Protein AF-A0A2S2P532-F1 (afdb_monomer_lite)

Organism: Schizaphis graminum (NCBI:txid13262)

Structure (mmCIF, N/CA/C/O backbone):
data_AF-A0A2S2P532-F1
#
_entry.id   AF-A0A2S2P532-F1
#
loop_
_atom_site.group_PDB
_atom_site.id
_atom_site.type_symbol
_atom_site.label_atom_id
_atom_site.label_alt_id
_atom_site.label_comp_id
_atom_site.label_asym_id
_atom_site.label_entity_id
_atom_site.label_seq_id
_atom_site.pdbx_PDB_ins_code
_atom_site.Cartn_x
_atom_site.Cartn_y
_atom_site.Cartn_z
_atom_site.occupancy
_atom_site.B_iso_or_equiv
_atom_site.auth_seq_id
_atom_site.auth_comp_id
_atom_site.auth_asym_id
_atom_site.auth_atom_id
_atom_site.pdbx_PDB_model_num
ATOM 1 N N . THR A 1 1 ? -53.157 -7.505 30.406 1.00 37.06 1 THR A N 1
ATOM 2 C CA . THR A 1 1 ? -53.406 -6.270 29.631 1.00 37.06 1 THR A CA 1
ATOM 3 C C . THR A 1 1 ? -52.085 -5.754 29.094 1.00 37.06 1 THR A C 1
ATOM 5 O O . THR A 1 1 ? -51.314 -5.129 29.809 1.00 37.06 1 THR A O 1
ATOM 8 N N . MET A 1 2 ? -51.772 -6.123 27.851 1.00 37.03 2 MET A N 1
ATOM 9 C CA . MET A 1 2 ? -50.570 -5.686 27.137 1.00 37.03 2 MET A CA 1
ATOM 10 C C . MET A 1 2 ? -50.733 -4.203 26.781 1.00 37.03 2 MET A C 1
ATOM 12 O O . MET A 1 2 ? -51.696 -3.844 26.108 1.00 37.03 2 MET A O 1
ATOM 16 N N . LYS A 1 3 ? -49.829 -3.336 27.251 1.00 35.06 3 LYS A N 1
ATOM 17 C CA . LYS A 1 3 ? -49.746 -1.962 26.738 1.00 35.06 3 LYS A CA 1
ATOM 18 C C . LYS A 1 3 ? -49.074 -1.996 25.359 1.00 35.06 3 LYS A C 1
ATOM 20 O O . LYS A 1 3 ? -48.044 -2.660 25.228 1.00 35.06 3 LYS A O 1
ATOM 25 N N . PRO A 1 4 ? -49.610 -1.294 24.349 1.00 38.19 4 PRO A N 1
ATOM 26 C CA . PRO A 1 4 ? -48.979 -1.221 23.043 1.00 38.19 4 PRO A CA 1
ATOM 27 C C . PRO A 1 4 ? -47.721 -0.351 23.137 1.00 38.19 4 PRO A C 1
ATOM 29 O O . PRO A 1 4 ? -47.752 0.758 23.672 1.00 38.19 4 PRO A O 1
ATOM 32 N N . ARG A 1 5 ? -46.599 -0.873 22.636 1.00 36.09 5 ARG A N 1
ATOM 33 C CA . ARG A 1 5 ? -45.361 -0.109 22.473 1.00 36.09 5 ARG A CA 1
ATOM 34 C C . ARG A 1 5 ? -45.541 0.783 21.247 1.00 36.09 5 ARG A C 1
ATOM 36 O O . ARG A 1 5 ? -45.728 0.280 20.143 1.00 36.09 5 ARG A O 1
ATOM 43 N N . ILE A 1 6 ? -45.556 2.092 21.474 1.00 38.06 6 ILE A N 1
ATOM 44 C CA . ILE A 1 6 ? -45.690 3.106 20.428 1.00 38.06 6 ILE A CA 1
ATOM 45 C C . ILE A 1 6 ? -44.486 2.990 19.488 1.00 38.06 6 ILE A C 1
ATOM 47 O O . ILE A 1 6 ? -43.337 3.105 19.912 1.00 38.06 6 ILE A O 1
ATOM 51 N N . ILE A 1 7 ? -44.778 2.725 18.216 1.00 44.97 7 ILE A N 1
ATOM 52 C CA . ILE A 1 7 ? -43.851 2.838 17.092 1.00 44.97 7 ILE A CA 1
ATOM 53 C C . ILE A 1 7 ? -43.639 4.337 16.883 1.00 44.97 7 ILE A C 1
ATOM 55 O O . ILE A 1 7 ? -44.547 5.029 16.429 1.00 44.97 7 ILE A O 1
ATOM 59 N N . GLY A 1 8 ? -42.485 4.851 17.302 1.00 44.84 8 GLY A N 1
ATOM 60 C CA . GLY A 1 8 ? -42.204 6.281 17.231 1.00 44.84 8 GLY A CA 1
ATOM 61 C C . GLY A 1 8 ? -41.085 6.730 18.160 1.00 44.84 8 GLY A C 1
ATOM 62 O O . GLY A 1 8 ? -41.311 7.566 19.025 1.00 44.84 8 GLY A O 1
ATOM 63 N N . SER A 1 9 ? -39.875 6.210 17.973 1.00 37.53 9 SER A N 1
ATOM 64 C CA . SER A 1 9 ? -38.676 6.998 18.242 1.00 37.53 9 SER A CA 1
ATOM 65 C C . SER A 1 9 ? -37.806 6.932 16.996 1.00 37.53 9 SER A C 1
ATOM 67 O O . SER A 1 9 ? -37.265 5.894 16.634 1.00 37.53 9 SER A O 1
ATOM 69 N N . SER A 1 10 ? -37.696 8.058 16.303 1.00 45.66 10 SER A N 1
ATOM 70 C CA . SER A 1 10 ? -36.602 8.345 15.379 1.00 45.66 10 SER A CA 1
ATOM 71 C C . SER A 1 10 ? -35.314 8.562 16.183 1.00 45.66 10 SER A C 1
ATOM 73 O O . SER A 1 10 ? -34.690 9.615 16.110 1.00 45.66 10 SER A O 1
ATOM 75 N N . GLU A 1 11 ? -34.960 7.585 17.012 1.00 44.72 11 GLU A N 1
ATOM 76 C CA . GLU A 1 11 ? -33.595 7.394 17.469 1.00 44.72 11 GLU A CA 1
ATOM 77 C C . GLU A 1 11 ? -32.965 6.534 16.386 1.00 44.72 11 GLU A C 1
ATOM 79 O O . GLU A 1 11 ? -33.193 5.326 16.326 1.00 44.72 11 GLU A O 1
ATOM 84 N N . VAL A 1 12 ? -32.241 7.169 15.465 1.00 51.31 12 VAL A N 1
ATOM 85 C CA . VAL A 1 12 ? -31.286 6.427 14.644 1.00 51.31 12 VAL A CA 1
ATOM 86 C C . VAL A 1 12 ? -30.410 5.674 15.640 1.00 51.31 12 VAL A C 1
ATOM 88 O O . VAL A 1 12 ? -29.786 6.280 16.511 1.00 51.31 12 VAL A O 1
ATOM 91 N N . ASN A 1 13 ? -30.487 4.347 15.613 1.00 64.62 13 ASN A N 1
ATOM 92 C CA . ASN A 1 13 ? -29.832 3.515 16.603 1.00 64.62 13 ASN A CA 1
ATOM 93 C C . ASN A 1 13 ? -28.319 3.771 16.510 1.00 64.62 13 ASN A C 1
ATOM 95 O O . ASN A 1 13 ? -27.719 3.589 15.454 1.00 64.62 13 ASN A O 1
ATOM 99 N N . VAL A 1 14 ? -27.693 4.214 17.601 1.00 63.28 14 VAL A N 1
ATOM 100 C CA . VAL A 1 14 ? -26.261 4.572 17.636 1.00 63.28 14 VAL A CA 1
ATOM 101 C C . VAL A 1 14 ? -25.371 3.394 17.208 1.00 63.28 14 VAL A C 1
ATOM 103 O O . VAL A 1 14 ? -24.271 3.590 16.688 1.00 63.28 14 VAL A O 1
ATOM 106 N N . GLU A 1 15 ? -25.834 2.155 17.405 1.00 69.19 15 GLU A N 1
ATOM 107 C CA . GLU A 1 15 ? -25.169 0.958 16.880 1.00 69.19 15 GLU A CA 1
ATOM 108 C C . GLU A 1 15 ? -25.218 0.882 15.348 1.00 69.19 15 GLU A C 1
ATOM 110 O O . GLU A 1 15 ? -24.199 0.567 14.729 1.00 69.19 15 GLU A O 1
ATOM 115 N N . ASP A 1 16 ? -26.339 1.259 14.733 1.00 83.62 16 ASP A N 1
ATOM 116 C CA . ASP A 1 16 ? -26.500 1.274 13.276 1.00 83.62 16 ASP A CA 1
ATOM 117 C C . ASP A 1 16 ? -25.581 2.327 12.631 1.00 83.62 16 ASP A C 1
ATOM 119 O O . ASP A 1 16 ? -24.991 2.067 11.582 1.00 83.62 16 ASP A O 1
ATOM 123 N N . GLU A 1 17 ? -25.359 3.474 13.285 1.00 89.00 17 GLU A N 1
ATOM 124 C CA . GLU A 1 17 ? -24.423 4.503 12.801 1.00 89.00 17 GLU A CA 1
ATOM 125 C C . GLU A 1 17 ? -22.961 4.028 12.812 1.00 89.00 17 GLU A C 1
ATOM 127 O O . GLU A 1 17 ? -22.215 4.271 11.859 1.00 89.00 17 GLU A O 1
ATOM 132 N N . LYS A 1 18 ? -22.536 3.311 13.863 1.0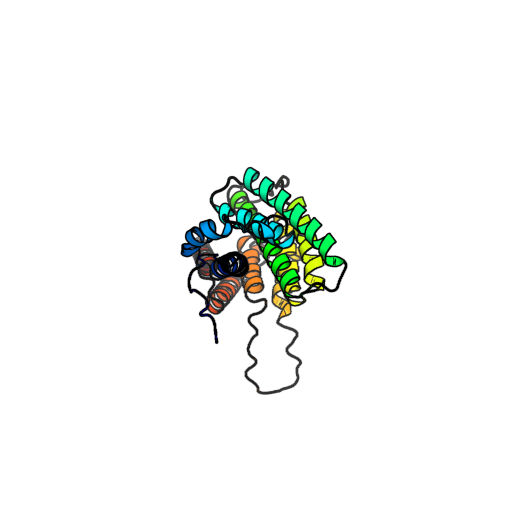0 92.69 18 LYS A N 1
ATOM 133 C CA . LYS A 1 18 ? -21.183 2.728 13.943 1.00 92.69 18 LYS A CA 1
ATOM 134 C C . LYS A 1 18 ? -20.960 1.681 12.861 1.00 92.69 18 LYS A C 1
ATOM 136 O O . LYS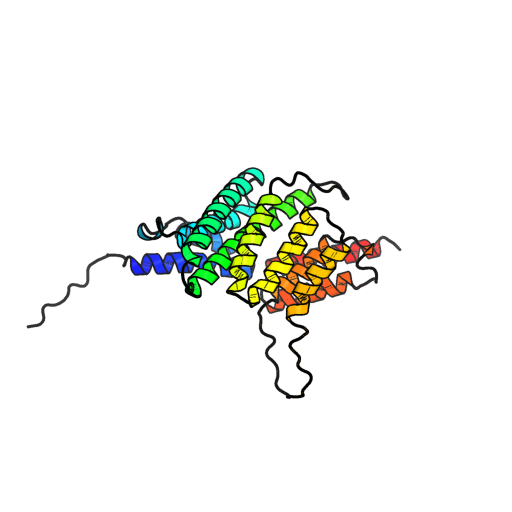 A 1 18 ? -19.910 1.676 12.217 1.00 92.69 18 LYS A O 1
ATOM 141 N N . VAL A 1 19 ? -21.929 0.782 12.692 1.00 93.00 19 VAL A N 1
ATOM 142 C CA . VAL A 1 19 ? -21.867 -0.286 11.690 1.00 93.00 19 VAL A CA 1
ATOM 143 C C . VAL A 1 19 ? -21.822 0.319 10.291 1.00 93.00 19 VAL A C 1
ATOM 145 O O . VAL A 1 19 ? -20.978 -0.082 9.490 1.00 93.00 19 VAL A O 1
ATOM 148 N N . ALA A 1 20 ? -22.652 1.327 10.017 1.00 93.38 20 ALA A N 1
ATOM 149 C CA . ALA A 1 20 ? -22.642 2.042 8.745 1.00 93.38 20 ALA A CA 1
ATOM 150 C C . ALA A 1 20 ? -21.291 2.724 8.475 1.00 93.38 20 ALA A C 1
ATOM 152 O O . ALA A 1 20 ? -20.761 2.616 7.369 1.00 93.38 20 ALA A O 1
ATOM 153 N N . TRP A 1 21 ? -20.696 3.375 9.481 1.00 96.44 21 TRP A N 1
ATOM 154 C CA . TRP A 1 21 ? -19.401 4.043 9.333 1.00 96.44 21 TRP A CA 1
ATOM 155 C C . TRP A 1 21 ? -18.262 3.057 9.030 1.00 96.44 21 TRP A C 1
ATOM 157 O O . TRP A 1 21 ? -17.506 3.254 8.076 1.00 96.44 21 TRP A O 1
ATOM 167 N N . TRP A 1 22 ? -18.168 1.949 9.775 1.00 96.62 22 TRP A N 1
ATOM 168 C CA . TRP A 1 22 ? -17.188 0.894 9.487 1.00 96.62 22 TRP A CA 1
ATOM 169 C C . TRP A 1 22 ? -17.438 0.229 8.132 1.00 96.62 22 TRP A C 1
ATOM 171 O O . TRP A 1 22 ? -16.490 -0.042 7.393 1.00 96.62 22 TRP A O 1
ATOM 181 N N . GLY A 1 23 ? -18.707 0.018 7.776 1.00 95.31 23 GLY A N 1
ATOM 182 C CA . GLY A 1 23 ? -19.110 -0.459 6.458 1.00 95.31 23 GLY A CA 1
ATOM 183 C C . GLY A 1 23 ? -18.588 0.444 5.342 1.00 95.31 23 GLY A C 1
ATOM 184 O O . GLY A 1 23 ? -18.012 -0.057 4.380 1.00 95.31 23 GLY A O 1
ATOM 185 N N . ALA A 1 24 ? -18.694 1.766 5.502 1.00 95.88 24 ALA A N 1
ATOM 186 C CA . ALA A 1 24 ? -18.174 2.732 4.538 1.00 95.88 24 ALA A CA 1
ATOM 187 C C . ALA A 1 24 ? -16.638 2.685 4.421 1.00 95.88 24 ALA A C 1
ATOM 189 O O . ALA A 1 24 ? -16.113 2.676 3.308 1.00 95.88 24 ALA A O 1
ATOM 190 N N . ILE A 1 25 ? -15.911 2.582 5.543 1.00 97.06 25 ILE A N 1
ATOM 191 C CA . ILE A 1 25 ? -14.443 2.419 5.553 1.00 97.06 25 ILE A CA 1
ATOM 192 C C . ILE A 1 25 ? -14.016 1.169 4.772 1.00 97.06 25 ILE A C 1
ATOM 194 O O . ILE A 1 25 ? -13.121 1.234 3.925 1.00 97.06 25 ILE A O 1
ATOM 198 N N . PHE A 1 26 ? -14.654 0.024 5.025 1.00 95.75 26 PHE A N 1
ATOM 199 C CA . PHE A 1 26 ? -14.311 -1.217 4.330 1.00 95.75 26 PHE A CA 1
ATOM 200 C C . PHE A 1 26 ? -14.743 -1.200 2.862 1.00 95.75 26 PHE A C 1
ATOM 202 O O . PHE A 1 26 ? -13.993 -1.684 2.013 1.00 95.75 26 PHE A O 1
ATOM 209 N N . ALA A 1 27 ? -15.881 -0.576 2.545 1.00 94.88 27 ALA A N 1
ATOM 210 C CA . ALA A 1 27 ? -16.325 -0.367 1.171 1.00 94.88 27 ALA A CA 1
ATOM 211 C C . ALA A 1 27 ? -15.316 0.476 0.370 1.00 94.88 27 ALA A C 1
ATOM 213 O O . ALA A 1 27 ? -14.964 0.114 -0.754 1.00 94.88 27 ALA A O 1
ATOM 214 N N . ALA A 1 28 ? -14.761 1.541 0.962 1.00 94.94 28 ALA A N 1
ATOM 215 C CA . ALA A 1 28 ? -13.698 2.325 0.329 1.00 94.94 28 ALA A CA 1
ATOM 216 C C . ALA A 1 28 ? -12.467 1.457 0.016 1.00 94.94 28 ALA A C 1
ATOM 218 O O . ALA A 1 28 ? -11.907 1.524 -1.079 1.00 94.94 28 ALA A O 1
ATOM 219 N N . GLY A 1 29 ? -12.095 0.564 0.941 1.00 93.44 29 GLY A N 1
ATOM 220 C CA . GLY A 1 29 ? -11.051 -0.435 0.713 1.00 93.44 29 GLY A CA 1
ATOM 221 C C . GLY A 1 29 ? -11.345 -1.356 -0.466 1.00 93.44 29 GLY A C 1
ATOM 222 O O . GLY A 1 29 ? -10.462 -1.583 -1.293 1.00 93.44 29 GLY A O 1
ATOM 223 N N . THR A 1 30 ? -12.579 -1.850 -0.584 1.00 91.75 30 THR A N 1
ATOM 224 C CA . THR A 1 30 ? -12.969 -2.707 -1.711 1.00 91.75 30 THR A CA 1
ATOM 225 C C . THR A 1 30 ? -12.934 -1.967 -3.045 1.00 91.75 30 THR A C 1
ATOM 227 O O . THR A 1 30 ? -12.373 -2.501 -4.001 1.00 91.75 30 THR A O 1
ATOM 230 N N . TYR A 1 31 ? -13.421 -0.724 -3.104 1.00 91.94 31 TYR A N 1
ATOM 231 C CA . TYR A 1 31 ? -13.379 0.090 -4.321 1.00 91.94 31 TYR A CA 1
ATOM 232 C C . TYR A 1 31 ? -11.942 0.341 -4.789 1.00 91.94 31 TYR A C 1
ATOM 234 O O . TYR A 1 31 ? -11.627 0.111 -5.958 1.00 91.94 31 TYR A O 1
ATOM 242 N N . TRP A 1 32 ? -11.029 0.696 -3.877 1.00 91.19 32 TRP A N 1
ATOM 243 C CA . TRP A 1 32 ? -9.612 0.870 -4.220 1.00 91.19 32 TRP A CA 1
ATOM 244 C C . TRP A 1 32 ? -8.942 -0.419 -4.700 1.00 91.19 32 TRP A C 1
ATOM 246 O O . TRP A 1 32 ? -8.120 -0.377 -5.614 1.00 91.19 32 TRP A O 1
ATOM 256 N N . ILE A 1 33 ? -9.289 -1.565 -4.111 1.00 89.31 33 ILE A N 1
ATOM 257 C CA . ILE A 1 33 ? -8.782 -2.881 -4.524 1.00 89.31 33 ILE A CA 1
ATOM 258 C C . ILE A 1 33 ? -9.269 -3.231 -5.942 1.00 89.31 33 ILE A C 1
ATOM 260 O O . ILE A 1 33 ? -8.506 -3.772 -6.744 1.00 89.31 33 ILE A O 1
ATOM 264 N N . LEU A 1 34 ? -10.515 -2.915 -6.286 1.00 89.19 34 LEU A N 1
ATOM 265 C CA . LEU A 1 34 ? -11.067 -3.163 -7.624 1.00 89.19 34 LEU A CA 1
ATOM 266 C C . LEU A 1 34 ? -10.657 -2.088 -8.651 1.00 89.19 34 LEU A C 1
ATOM 268 O O . LEU A 1 34 ? -10.780 -2.284 -9.862 1.00 89.19 34 LEU A O 1
ATOM 272 N N . GLY A 1 35 ? -10.112 -0.962 -8.186 1.00 85.31 35 GLY A N 1
ATOM 273 C CA . GLY A 1 35 ? -9.795 0.184 -9.033 1.00 85.31 35 GLY A CA 1
ATOM 274 C C . GLY A 1 35 ? -11.047 0.907 -9.538 1.00 85.31 35 GLY A C 1
ATOM 275 O O . GLY A 1 35 ? -11.027 1.474 -10.630 1.00 85.31 35 GLY A O 1
ATOM 276 N N . GLU A 1 36 ? -12.131 0.846 -8.766 1.00 85.06 36 GLU A N 1
ATOM 277 C CA . GLU A 1 36 ? -13.432 1.454 -9.040 1.00 85.06 36 GLU A CA 1
ATOM 278 C C . GLU A 1 36 ? -13.597 2.718 -8.183 1.00 85.06 36 GLU A C 1
ATOM 280 O O . GLU A 1 36 ? -14.354 2.750 -7.222 1.00 85.06 36 GLU A O 1
ATOM 285 N N . ASP A 1 37 ? -12.860 3.780 -8.518 1.00 80.69 37 ASP A N 1
ATOM 286 C CA . ASP A 1 37 ? -12.804 4.993 -7.684 1.00 80.69 37 ASP A CA 1
ATOM 287 C C . ASP A 1 37 ? -14.092 5.858 -7.749 1.00 80.69 37 ASP A C 1
ATOM 289 O O . ASP A 1 37 ? -14.215 6.832 -7.009 1.00 80.69 37 ASP A O 1
ATOM 293 N N . ASN A 1 38 ? -15.056 5.520 -8.617 1.00 75.06 38 ASN A N 1
ATOM 294 C CA . ASN A 1 38 ? -16.222 6.360 -8.937 1.00 75.06 38 ASN A CA 1
ATOM 295 C C . ASN A 1 38 ? -17.187 6.579 -7.757 1.00 75.06 38 ASN A C 1
ATOM 297 O O . ASN A 1 38 ? -17.828 7.624 -7.685 1.00 75.06 38 ASN A O 1
ATOM 301 N N . ASP A 1 39 ? -17.286 5.620 -6.834 1.00 76.06 39 ASP A N 1
ATOM 302 C CA . ASP A 1 39 ? -18.242 5.666 -5.717 1.00 76.06 39 ASP A CA 1
ATOM 303 C C . ASP A 1 39 ? -17.620 6.183 -4.407 1.00 76.06 39 ASP A C 1
ATOM 305 O O . ASP A 1 39 ? -18.285 6.280 -3.371 1.00 76.06 39 ASP A O 1
ATOM 309 N N . ILE A 1 40 ? -16.339 6.559 -4.435 1.00 83.75 40 ILE A N 1
ATOM 310 C CA . ILE A 1 40 ? -15.598 6.988 -3.242 1.00 83.75 40 ILE A CA 1
ATOM 311 C C . ILE A 1 40 ? -16.080 8.350 -2.739 1.00 83.75 40 ILE A C 1
ATOM 313 O O . ILE A 1 40 ? -16.145 8.556 -1.530 1.00 83.75 40 ILE A O 1
ATOM 317 N N . ASP A 1 41 ? -16.504 9.253 -3.625 1.00 84.06 41 ASP A N 1
ATOM 318 C CA . ASP A 1 41 ? -17.018 10.574 -3.235 1.00 84.06 41 ASP A CA 1
ATOM 319 C C . ASP A 1 41 ? -18.296 10.485 -2.382 1.00 84.06 41 ASP A C 1
ATOM 321 O O . ASP A 1 41 ? -18.519 11.303 -1.483 1.00 84.06 41 ASP A O 1
ATOM 325 N N . LEU A 1 42 ? -19.141 9.480 -2.637 1.00 84.94 42 LEU A N 1
ATOM 326 C CA . LEU A 1 42 ? -20.332 9.213 -1.827 1.00 84.94 42 LEU A CA 1
ATOM 327 C C . LEU A 1 42 ? -19.943 8.681 -0.444 1.00 84.94 42 LEU A C 1
ATOM 329 O O . LEU A 1 42 ? -20.486 9.134 0.568 1.00 84.94 42 LEU A O 1
ATOM 333 N N . LEU A 1 43 ? -18.969 7.769 -0.392 1.00 90.44 43 LEU A N 1
ATOM 334 C CA . LEU A 1 43 ? -18.436 7.247 0.864 1.00 90.44 43 LEU A CA 1
ATOM 335 C C . LEU A 1 43 ? -17.716 8.324 1.682 1.00 90.44 43 LEU A C 1
ATOM 337 O O . LEU A 1 43 ? -17.833 8.319 2.904 1.00 90.44 43 LEU A O 1
ATOM 341 N N . ASP A 1 44 ? -17.033 9.280 1.046 1.00 91.38 44 ASP A N 1
ATOM 342 C CA . ASP A 1 44 ? -16.267 10.332 1.728 1.00 91.38 44 ASP A CA 1
ATOM 343 C C . ASP A 1 44 ? -17.145 11.184 2.648 1.00 91.38 44 ASP A C 1
ATOM 345 O O . ASP A 1 44 ? -16.746 11.510 3.770 1.00 91.38 44 ASP A O 1
ATOM 349 N N . LYS A 1 45 ? -18.379 11.475 2.214 1.00 88.69 45 LYS A N 1
ATOM 350 C CA . LYS A 1 45 ? -19.375 12.181 3.031 1.00 88.69 45 LYS A CA 1
ATOM 351 C C . LYS A 1 45 ? -19.749 11.375 4.273 1.00 88.69 45 LYS A C 1
ATOM 353 O O . LYS A 1 45 ? -19.791 11.929 5.368 1.00 88.69 45 LYS A O 1
ATOM 358 N N . HIS A 1 46 ? -19.986 10.075 4.115 1.00 90.38 46 HIS A N 1
ATOM 359 C CA . HIS A 1 46 ? -20.321 9.190 5.232 1.00 90.38 46 HIS A CA 1
ATOM 360 C C . HIS A 1 46 ? -19.145 8.994 6.193 1.00 90.38 46 HIS A C 1
ATOM 362 O O . HIS A 1 46 ? -19.322 9.091 7.403 1.00 90.38 46 HIS A O 1
ATOM 368 N N . ILE A 1 47 ? -17.937 8.781 5.672 1.00 95.06 47 ILE A N 1
ATOM 369 C CA . ILE A 1 47 ? -16.726 8.562 6.470 1.00 95.06 47 ILE A CA 1
ATOM 370 C C . ILE A 1 47 ? -16.334 9.829 7.242 1.00 95.06 47 ILE A C 1
ATOM 372 O O . ILE A 1 47 ? -15.847 9.744 8.372 1.00 95.06 47 ILE A O 1
ATOM 376 N N . SER A 1 48 ? -16.582 11.009 6.668 1.00 93.25 48 SER A N 1
ATOM 377 C CA . SER A 1 48 ? -16.348 12.294 7.337 1.00 93.25 48 SER A CA 1
ATOM 378 C C . SER A 1 48 ? -17.285 12.537 8.524 1.00 93.25 48 SER A C 1
ATOM 380 O O . SER A 1 48 ? -16.892 13.218 9.471 1.00 93.25 48 SER A O 1
ATOM 382 N N . ASN A 1 49 ? -18.483 11.946 8.515 1.00 92.19 49 ASN A N 1
ATOM 383 C CA . ASN A 1 49 ? -19.453 12.029 9.606 1.00 92.19 49 ASN A CA 1
ATOM 384 C C . ASN A 1 49 ? -19.186 10.933 10.647 1.00 92.19 49 ASN A C 1
ATOM 386 O O . ASN A 1 49 ? -19.912 9.947 10.740 1.00 92.19 49 ASN A O 1
ATOM 390 N N . VAL A 1 50 ? -18.105 11.093 11.412 1.00 95.25 50 VAL A N 1
ATOM 391 C CA . VAL A 1 50 ? -17.686 10.111 12.422 1.00 95.25 50 VAL A CA 1
ATOM 392 C C . VAL A 1 50 ? -18.658 10.122 13.613 1.00 95.25 50 VAL A C 1
ATOM 394 O O . VAL A 1 50 ? -18.817 11.173 14.241 1.00 95.25 50 VAL A O 1
ATOM 397 N N . PRO A 1 51 ? -19.267 8.978 13.984 1.00 95.00 51 PRO A N 1
ATOM 398 C CA . PRO A 1 51 ? -20.094 8.877 15.183 1.00 95.00 51 PRO A CA 1
ATOM 399 C C . PRO A 1 51 ? -19.327 9.320 16.444 1.00 95.00 51 PRO A C 1
ATOM 401 O O . PRO A 1 51 ? -18.169 8.922 16.607 1.00 95.00 51 PRO A O 1
ATOM 404 N N . PRO A 1 52 ? -19.939 10.059 17.394 1.00 93.69 52 PRO A N 1
ATOM 405 C CA . PRO A 1 52 ? -19.233 10.611 18.560 1.00 93.69 52 PRO A CA 1
ATOM 406 C C . PRO A 1 52 ? -18.463 9.576 19.388 1.00 93.69 52 PRO A C 1
ATOM 408 O O . PRO A 1 52 ? -17.370 9.834 19.879 1.00 93.69 52 PRO A O 1
ATOM 411 N N . SER A 1 53 ? -19.017 8.372 19.498 1.00 92.06 53 SER A N 1
ATOM 412 C CA . SER A 1 53 ? -18.400 7.244 20.203 1.00 92.06 53 SER A CA 1
ATOM 413 C C . SER A 1 53 ? -17.129 6.699 19.537 1.00 92.06 53 SER A C 1
ATOM 415 O O . SER A 1 53 ? -16.308 6.099 20.223 1.00 92.06 53 SER A O 1
ATOM 417 N N . LEU A 1 54 ? -16.951 6.912 18.229 1.00 95.50 54 LEU A N 1
ATOM 418 C CA . LEU A 1 54 ? -15.754 6.520 17.481 1.00 95.50 54 LEU A CA 1
ATOM 419 C C . LEU A 1 54 ? -14.691 7.629 17.452 1.00 95.50 54 LEU A C 1
ATOM 421 O O . LEU A 1 54 ? -13.547 7.359 17.101 1.00 95.50 54 LEU A O 1
ATOM 425 N N . LEU A 1 55 ? -15.021 8.860 17.866 1.00 93.50 55 LEU A N 1
ATOM 426 C CA . LEU A 1 55 ? -14.057 9.967 17.908 1.00 93.50 55 LEU A CA 1
ATOM 427 C C . LEU A 1 55 ? -12.905 9.723 18.881 1.00 93.50 55 LEU A C 1
ATOM 429 O O . LEU A 1 55 ? -11.836 10.287 18.684 1.00 93.50 55 LEU A O 1
ATOM 433 N N . VAL A 1 56 ? -13.118 8.913 19.918 1.00 92.81 56 VAL A N 1
ATOM 434 C CA . VAL A 1 56 ? -12.106 8.549 20.924 1.00 92.81 56 VAL A CA 1
ATOM 435 C C . VAL A 1 56 ? -11.597 7.116 20.760 1.00 92.81 56 VAL A C 1
ATOM 437 O O . VAL A 1 56 ? -10.758 6.680 21.542 1.00 92.81 56 VAL A O 1
ATOM 440 N N . ASP A 1 57 ? -12.101 6.380 19.766 1.00 94.25 57 ASP A N 1
ATOM 441 C CA . ASP A 1 57 ? -11.686 5.006 19.495 1.00 94.25 57 ASP A CA 1
ATOM 442 C C . ASP A 1 57 ? -10.367 5.006 18.693 1.00 94.25 57 ASP A C 1
ATOM 444 O O . ASP A 1 57 ? -10.345 5.485 17.552 1.00 94.25 57 ASP A O 1
ATOM 448 N N . PRO A 1 58 ? -9.254 4.474 19.240 1.00 95.00 58 PRO A N 1
ATOM 449 C CA . PRO A 1 58 ? -7.949 4.537 18.574 1.00 95.00 58 PRO A CA 1
ATOM 450 C C . PRO A 1 58 ? -7.917 3.818 17.218 1.00 95.00 58 PRO A C 1
ATOM 452 O O . PRO A 1 58 ? -7.214 4.236 16.292 1.00 95.00 58 PRO A O 1
ATOM 455 N N . LEU A 1 59 ? -8.701 2.746 17.063 1.00 96.06 59 LEU A N 1
ATOM 456 C CA . LEU A 1 59 ? -8.755 1.979 15.823 1.00 96.06 59 LEU A CA 1
ATOM 457 C C . LEU A 1 59 ? -9.498 2.757 14.729 1.00 96.06 59 LEU A C 1
ATOM 459 O O . LEU A 1 59 ? -9.027 2.812 13.591 1.00 96.06 59 LEU A O 1
ATOM 463 N N . ALA A 1 60 ? -10.618 3.395 15.071 1.00 97.06 60 ALA A N 1
ATOM 464 C CA . ALA A 1 60 ? -11.367 4.265 14.171 1.00 97.06 60 ALA A CA 1
ATOM 465 C C . ALA A 1 60 ? -10.544 5.492 13.763 1.00 97.06 60 ALA A C 1
ATOM 467 O O . ALA A 1 60 ? -10.482 5.818 12.576 1.00 97.06 60 ALA A O 1
ATOM 468 N N . GLN A 1 61 ? -9.844 6.129 14.709 1.00 97.50 61 GLN A N 1
ATOM 469 C CA . GLN A 1 61 ? -8.929 7.236 14.412 1.00 97.50 61 GLN A CA 1
ATOM 470 C C . GLN A 1 61 ? -7.818 6.812 13.444 1.00 97.50 61 GLN A C 1
ATOM 472 O O . GLN A 1 61 ? -7.554 7.513 12.465 1.00 97.50 61 GLN A O 1
ATOM 477 N N . THR A 1 62 ? -7.213 5.642 13.674 1.00 97.94 62 THR A N 1
ATOM 478 C CA . THR A 1 62 ? -6.187 5.070 12.790 1.00 97.94 62 THR A CA 1
ATOM 479 C C . THR A 1 62 ? -6.727 4.849 11.375 1.00 97.94 62 THR A C 1
ATOM 481 O O . THR A 1 62 ? -6.123 5.301 10.399 1.00 97.94 62 THR A O 1
ATOM 484 N N . ALA A 1 63 ? -7.882 4.185 11.251 1.00 98.19 63 ALA A N 1
ATOM 485 C CA . ALA A 1 63 ? -8.504 3.894 9.962 1.00 98.19 63 ALA A CA 1
ATOM 486 C C . ALA A 1 63 ? -8.881 5.179 9.207 1.00 98.19 63 ALA A C 1
ATOM 488 O O . ALA A 1 63 ? -8.584 5.308 8.019 1.00 98.19 63 ALA A O 1
ATOM 489 N N . LEU A 1 64 ? -9.468 6.157 9.902 1.00 98.25 64 LEU A N 1
ATOM 490 C CA . LEU A 1 64 ? -9.849 7.447 9.331 1.00 98.25 64 LEU A CA 1
ATOM 491 C C . LEU A 1 64 ? -8.637 8.258 8.862 1.00 98.25 64 LEU A C 1
ATOM 493 O O . LEU A 1 64 ? -8.673 8.850 7.782 1.00 98.25 64 LEU A O 1
ATOM 497 N N . ALA A 1 65 ? -7.569 8.311 9.661 1.00 98.19 65 ALA A N 1
ATOM 498 C CA . ALA A 1 65 ? -6.361 9.053 9.316 1.00 98.19 65 ALA A CA 1
ATOM 499 C C . ALA A 1 65 ? -5.697 8.471 8.057 1.00 98.19 65 ALA A C 1
ATOM 501 O O . ALA A 1 65 ? -5.381 9.216 7.125 1.00 98.19 65 ALA A O 1
ATOM 502 N N . ALA A 1 66 ? -5.570 7.142 7.981 1.00 98.31 66 ALA A N 1
ATOM 503 C CA . ALA A 1 66 ? -5.053 6.456 6.799 1.00 98.31 66 ALA A CA 1
ATOM 504 C C . ALA A 1 66 ? -5.965 6.642 5.572 1.00 98.31 66 ALA A C 1
ATOM 506 O O . ALA A 1 66 ? -5.473 6.953 4.484 1.00 98.31 66 ALA A O 1
ATOM 507 N N . TYR A 1 67 ? -7.287 6.532 5.752 1.00 97.69 67 TYR A N 1
ATOM 508 C CA . TYR A 1 67 ? -8.277 6.779 4.701 1.00 97.69 67 TYR A CA 1
ATOM 509 C C . TYR A 1 67 ? -8.122 8.179 4.095 1.00 97.69 67 TYR A C 1
ATOM 511 O O . TYR A 1 67 ? -8.029 8.316 2.877 1.00 97.69 67 TYR A O 1
ATOM 519 N N . LYS A 1 68 ? -8.038 9.227 4.929 1.00 96.88 68 LYS A N 1
ATOM 520 C CA . LYS A 1 68 ? -7.906 10.620 4.464 1.00 96.88 68 LYS A CA 1
ATOM 521 C C . LYS A 1 68 ? -6.657 10.825 3.612 1.00 96.88 68 LYS A C 1
ATOM 523 O O . LYS A 1 68 ? -6.717 11.514 2.593 1.00 96.88 68 LYS A O 1
ATOM 528 N N . CYS A 1 69 ? -5.542 10.213 4.008 1.00 96.94 69 CYS A N 1
ATOM 529 C CA . CYS A 1 69 ? -4.301 10.254 3.239 1.00 96.94 69 CYS A CA 1
ATOM 530 C C . CYS A 1 69 ? -4.487 9.587 1.873 1.00 96.94 69 CYS A C 1
ATOM 532 O O . CYS A 1 69 ? -4.204 10.188 0.835 1.00 96.94 69 CYS A O 1
ATOM 534 N N . ARG A 1 70 ? -5.040 8.371 1.872 1.00 95.75 70 ARG A N 1
ATOM 535 C CA . ARG A 1 70 ? -5.267 7.594 0.655 1.00 95.75 70 ARG A CA 1
ATOM 536 C C . ARG A 1 70 ? -6.221 8.283 -0.313 1.00 95.75 70 ARG A C 1
ATOM 538 O O . ARG A 1 70 ? -5.903 8.388 -1.495 1.00 95.75 70 ARG A O 1
ATOM 545 N N . ASN A 1 71 ? -7.336 8.811 0.186 1.00 94.81 71 ASN A N 1
ATOM 546 C CA . ASN A 1 71 ? -8.346 9.485 -0.628 1.00 94.81 71 ASN A CA 1
ATOM 547 C C . ASN A 1 71 ? -7.794 10.732 -1.340 1.00 94.81 71 ASN A C 1
ATOM 549 O O . ASN A 1 71 ? -8.211 11.084 -2.439 1.00 94.81 71 ASN A O 1
ATOM 553 N N . LYS A 1 72 ? -6.812 11.407 -0.739 1.00 93.88 72 LYS A N 1
ATOM 554 C CA . LYS A 1 72 ? -6.273 12.667 -1.259 1.00 93.88 72 LYS A CA 1
ATOM 555 C C . LYS A 1 72 ? -4.937 12.520 -1.992 1.00 93.88 72 LYS A C 1
ATOM 557 O O . LYS A 1 72 ? -4.374 13.534 -2.405 1.00 93.88 72 LYS A O 1
ATOM 562 N N . VAL A 1 73 ? -4.444 11.295 -2.210 1.00 92.62 73 VAL A N 1
ATOM 563 C CA . VAL A 1 73 ? -3.125 11.032 -2.824 1.00 92.62 73 VAL A CA 1
ATOM 564 C C . VAL A 1 73 ? -2.958 11.658 -4.213 1.00 92.62 73 VAL A C 1
ATOM 566 O O . VAL A 1 73 ? -1.861 12.068 -4.577 1.00 92.62 73 VAL A O 1
ATOM 569 N N . GLN A 1 74 ? -4.040 11.762 -4.989 1.00 89.31 74 GLN A N 1
ATOM 570 C CA . GLN A 1 74 ? -3.999 12.310 -6.350 1.00 89.31 74 GLN A CA 1
ATOM 571 C C . GLN A 1 74 ? -4.220 13.827 -6.405 1.00 89.31 74 GLN A C 1
ATOM 573 O O . GLN A 1 74 ? -3.818 14.470 -7.372 1.00 89.31 74 GLN A O 1
ATOM 578 N N . THR A 1 75 ? -4.864 14.406 -5.390 1.00 91.19 75 THR A N 1
ATOM 579 C CA . THR A 1 75 ? -5.306 15.809 -5.406 1.00 91.19 75 THR A CA 1
ATOM 580 C C . THR A 1 75 ? -4.457 16.712 -4.517 1.00 91.19 75 THR A C 1
ATOM 582 O O . THR A 1 75 ? -4.400 17.921 -4.733 1.00 91.19 75 THR A O 1
ATOM 585 N N . MET A 1 76 ? -3.826 16.158 -3.481 1.00 92.69 76 MET A N 1
ATOM 586 C CA . MET A 1 76 ? -3.068 16.924 -2.497 1.00 92.69 76 MET A CA 1
ATOM 587 C C . MET A 1 76 ? -1.609 17.100 -2.921 1.00 92.69 76 MET A C 1
ATOM 589 O O . MET A 1 76 ? -0.996 16.215 -3.514 1.00 92.69 76 MET A O 1
ATOM 593 N N . LYS A 1 77 ? -1.016 18.251 -2.580 1.00 90.56 77 LYS A N 1
ATOM 594 C CA . LYS A 1 77 ? 0.416 18.491 -2.805 1.00 90.56 77 LYS A CA 1
ATOM 595 C C . LYS A 1 77 ? 1.257 17.491 -1.986 1.00 90.56 77 LYS A C 1
ATOM 597 O O . LYS A 1 77 ? 0.984 17.368 -0.790 1.00 90.56 77 LYS A O 1
ATOM 602 N N . PRO A 1 78 ? 2.325 16.887 -2.550 1.00 88.56 78 PRO A N 1
ATOM 603 C CA . PRO A 1 78 ? 3.112 15.839 -1.885 1.00 88.56 78 PRO A CA 1
ATOM 604 C C . PRO A 1 78 ? 3.597 16.182 -0.470 1.00 88.56 78 PRO A C 1
ATOM 606 O O . PRO A 1 78 ? 3.462 15.373 0.439 1.00 88.56 78 PRO A O 1
ATOM 609 N N . ARG A 1 79 ? 4.088 17.409 -0.242 1.00 88.00 79 ARG A N 1
ATOM 610 C CA . ARG A 1 79 ? 4.559 17.843 1.089 1.00 88.00 79 ARG A CA 1
ATOM 611 C C . ARG A 1 79 ? 3.446 17.904 2.142 1.00 88.00 79 ARG A C 1
ATOM 613 O O . ARG A 1 79 ? 3.680 17.564 3.293 1.00 88.00 79 ARG A O 1
ATOM 620 N N . ILE A 1 80 ? 2.250 18.350 1.751 1.00 92.50 80 ILE A N 1
ATOM 621 C CA . ILE A 1 80 ? 1.091 18.432 2.657 1.00 92.50 80 ILE A CA 1
ATOM 622 C C . ILE A 1 80 ? 0.554 17.023 2.915 1.00 92.50 80 ILE A C 1
ATOM 624 O O . ILE A 1 80 ? 0.264 16.672 4.055 1.00 92.50 80 ILE A O 1
ATOM 628 N N . LEU A 1 81 ? 0.482 16.204 1.862 1.00 94.00 81 LEU A N 1
ATOM 629 C CA . LEU A 1 81 ? 0.101 14.803 1.972 1.00 94.00 81 LEU A CA 1
ATOM 630 C C . LEU A 1 81 ? 1.018 14.065 2.946 1.00 94.00 81 LEU A C 1
ATOM 632 O O . LEU A 1 81 ? 0.516 13.373 3.823 1.00 94.00 81 LEU A O 1
ATOM 636 N N . GLU A 1 82 ? 2.336 14.255 2.844 1.00 93.00 82 GLU A N 1
ATOM 637 C CA . GLU A 1 82 ? 3.260 13.604 3.768 1.00 93.00 82 GLU A CA 1
ATOM 638 C C . GLU A 1 82 ? 3.020 14.013 5.214 1.00 93.00 82 GLU A C 1
ATOM 640 O O . GLU A 1 82 ? 3.034 13.148 6.082 1.00 93.00 82 GLU A O 1
ATOM 645 N N . PHE A 1 83 ? 2.792 15.299 5.484 1.00 94.00 83 PHE A N 1
ATOM 646 C CA . PHE A 1 83 ? 2.498 15.749 6.841 1.00 94.00 83 PHE A CA 1
ATOM 647 C C . PHE A 1 83 ? 1.314 14.971 7.436 1.00 94.00 83 PHE A C 1
ATOM 649 O O . PHE A 1 83 ? 1.415 14.435 8.538 1.00 94.00 83 PHE A O 1
ATOM 656 N N . HIS A 1 84 ? 0.224 14.816 6.678 1.00 95.94 84 HIS A N 1
ATOM 657 C CA . HIS A 1 84 ? -0.921 14.015 7.115 1.00 95.94 84 HIS A CA 1
ATOM 658 C C . HIS A 1 84 ? -0.590 12.528 7.255 1.00 95.94 84 HIS A C 1
ATOM 660 O O . HIS A 1 84 ? -0.982 11.910 8.245 1.00 95.94 84 HIS A O 1
ATOM 666 N N . CYS A 1 85 ? 0.158 11.958 6.307 1.00 96.75 85 CYS A N 1
ATOM 667 C CA . CYS A 1 85 ? 0.604 10.574 6.393 1.00 96.75 85 CYS A CA 1
ATOM 668 C C . CYS A 1 85 ? 1.480 10.348 7.633 1.00 96.75 85 CYS A C 1
ATOM 670 O O . CYS A 1 85 ? 1.414 9.284 8.236 1.00 96.75 85 CYS A O 1
ATOM 672 N N . HIS A 1 86 ? 2.321 11.310 8.016 1.00 95.81 86 HIS A N 1
ATOM 673 C CA . HIS A 1 86 ? 3.208 11.211 9.173 1.00 95.81 86 HIS A CA 1
ATOM 674 C C . HIS A 1 86 ? 2.416 11.196 10.483 1.00 95.81 86 HIS A C 1
ATOM 676 O O . HIS A 1 86 ? 2.652 10.338 11.333 1.00 95.81 86 HIS A O 1
ATOM 682 N N . GLU A 1 87 ? 1.421 12.073 10.616 1.00 97.06 87 GLU A N 1
ATOM 683 C CA . GLU A 1 87 ? 0.513 12.050 11.768 1.00 97.06 87 GLU A CA 1
ATOM 684 C C . GLU A 1 87 ? -0.309 10.754 11.816 1.00 97.06 87 GLU A C 1
ATOM 686 O O . GLU A 1 87 ? -0.430 10.132 12.870 1.00 97.06 87 GLU A O 1
ATOM 691 N N . ALA A 1 88 ? -0.791 10.266 10.670 1.00 98.12 88 ALA A N 1
ATOM 692 C CA . ALA A 1 88 ? -1.486 8.983 10.595 1.00 98.12 88 ALA A CA 1
ATOM 693 C C . ALA A 1 88 ? -0.587 7.794 10.995 1.00 98.12 88 ALA A C 1
ATOM 695 O O . ALA A 1 88 ? -1.044 6.887 11.690 1.00 98.12 88 ALA A O 1
ATOM 696 N N . SER A 1 89 ? 0.695 7.811 10.614 1.00 97.56 89 SER A N 1
ATOM 697 C CA . SER A 1 89 ? 1.68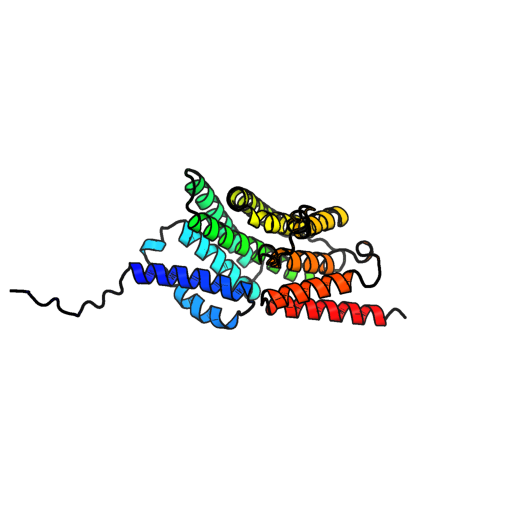8 6.808 11.024 1.00 97.56 89 SER A CA 1
ATOM 698 C C . SER A 1 89 ? 1.920 6.795 12.537 1.00 97.56 89 SER A C 1
ATOM 700 O O . SER A 1 89 ? 2.054 5.715 13.118 1.00 97.56 89 SER A O 1
ATOM 702 N N . LYS A 1 90 ? 1.935 7.965 13.196 1.00 97.12 90 LYS A N 1
ATOM 703 C CA . LYS A 1 90 ? 2.033 8.056 14.665 1.00 97.12 90 LYS A CA 1
ATOM 704 C C . LYS A 1 90 ? 0.824 7.417 15.337 1.00 97.12 90 LYS A C 1
ATOM 706 O O . LYS A 1 90 ? 1.008 6.516 16.151 1.00 97.12 90 LYS A O 1
ATOM 711 N N . ILE A 1 91 ? -0.386 7.800 14.918 1.00 97.50 91 ILE A N 1
ATOM 712 C CA . ILE A 1 91 ? -1.645 7.246 15.443 1.00 97.50 91 ILE A CA 1
ATOM 713 C C . ILE A 1 91 ? -1.677 5.718 15.265 1.00 97.50 91 ILE A C 1
ATOM 715 O O . ILE A 1 91 ? -1.996 4.989 16.206 1.00 97.50 91 ILE A O 1
ATOM 719 N N . LEU A 1 92 ? -1.278 5.216 14.087 1.00 97.56 92 LEU A N 1
ATOM 720 C CA . LEU A 1 92 ? -1.160 3.780 13.817 1.00 97.56 92 LEU A CA 1
ATOM 721 C C . LEU A 1 92 ? -0.173 3.101 14.776 1.00 97.56 92 LEU A C 1
ATOM 723 O O . LEU A 1 92 ? -0.489 2.056 15.341 1.00 97.56 92 LEU A O 1
ATOM 727 N N . SER A 1 93 ? 1.025 3.666 14.944 1.00 95.94 93 SER A N 1
ATOM 728 C CA . SER A 1 93 ? 2.067 3.100 15.806 1.00 95.94 93 SER A CA 1
ATOM 729 C C . SER A 1 93 ? 1.634 3.060 17.274 1.00 95.94 93 SER A C 1
ATOM 731 O O . SER A 1 93 ? 1.828 2.044 17.940 1.00 95.94 93 SER A O 1
ATOM 733 N N . GLU A 1 94 ? 1.030 4.135 17.778 1.00 94.81 94 GLU A N 1
ATOM 734 C CA . GLU A 1 94 ? 0.505 4.221 19.146 1.00 94.81 94 GLU A CA 1
ATOM 735 C C . GLU A 1 94 ? -0.628 3.218 19.376 1.00 94.81 94 GLU A C 1
ATOM 737 O O . GLU A 1 94 ? -0.602 2.460 20.347 1.00 94.81 94 GLU A O 1
ATOM 742 N N . THR A 1 95 ? -1.574 3.134 18.437 1.00 94.75 95 THR A N 1
ATOM 743 C CA . THR A 1 95 ? -2.679 2.167 18.486 1.00 94.75 95 THR A CA 1
ATOM 744 C C . THR A 1 95 ? -2.163 0.731 18.456 1.00 94.75 95 THR A C 1
ATOM 746 O O . THR A 1 95 ? -2.637 -0.127 19.200 1.00 94.75 95 THR A O 1
ATOM 749 N N . LEU A 1 96 ? -1.147 0.456 17.638 1.00 93.06 96 LEU A N 1
ATOM 750 C CA . LEU A 1 96 ? -0.515 -0.853 17.568 1.00 93.06 96 LEU A CA 1
ATOM 751 C C . LEU A 1 96 ? 0.161 -1.223 18.896 1.00 93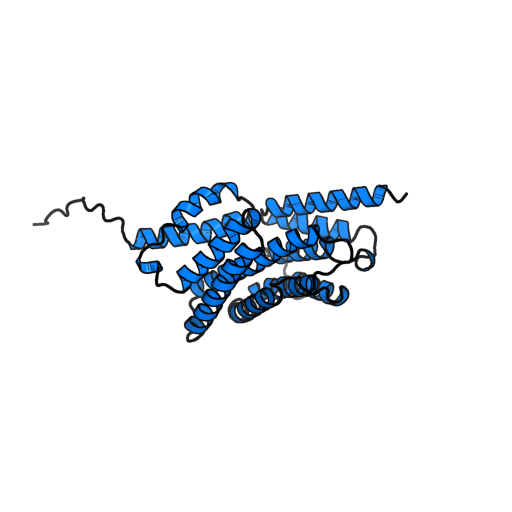.06 96 LEU A C 1
ATOM 753 O O . LEU A 1 96 ? 0.006 -2.355 19.340 1.00 93.06 96 LEU A O 1
ATOM 757 N N . ILE A 1 97 ? 0.847 -0.288 19.562 1.00 91.00 97 ILE A N 1
ATOM 758 C CA . ILE A 1 97 ? 1.440 -0.517 20.893 1.00 91.00 97 ILE A CA 1
ATOM 759 C C . ILE A 1 97 ? 0.349 -0.786 21.938 1.00 91.00 97 ILE A C 1
ATOM 761 O O . ILE A 1 97 ? 0.455 -1.746 22.701 1.00 91.00 97 ILE A O 1
ATOM 765 N N . LEU A 1 98 ? -0.714 0.023 21.949 1.00 87.06 98 LEU A N 1
ATOM 766 C CA . LEU A 1 98 ? -1.831 -0.111 22.887 1.00 87.06 98 LEU A CA 1
ATOM 767 C C . LEU A 1 98 ? -2.497 -1.493 22.783 1.00 87.06 98 LEU A C 1
ATOM 769 O O . LEU A 1 98 ? -2.747 -2.157 23.793 1.00 87.06 98 LEU A O 1
ATOM 773 N N . LEU A 1 99 ? -2.752 -1.942 21.552 1.00 81.69 99 LEU A N 1
ATOM 774 C CA . LEU A 1 99 ? -3.521 -3.154 21.263 1.00 81.69 99 LEU A CA 1
ATOM 775 C C . LEU A 1 99 ? -2.666 -4.435 21.225 1.00 81.69 99 LEU A C 1
ATOM 777 O O . LEU A 1 99 ? -3.221 -5.531 21.178 1.00 81.69 99 LEU A O 1
ATOM 781 N N . GLN A 1 100 ? -1.334 -4.325 21.298 1.00 72.56 100 GLN A N 1
ATOM 782 C CA . GLN A 1 100 ? -0.400 -5.460 21.374 1.00 72.56 100 GLN A CA 1
ATOM 783 C C . GLN A 1 100 ? -0.340 -6.143 22.750 1.00 72.56 100 GLN A C 1
ATOM 785 O O . GLN A 1 100 ? 0.278 -7.197 22.887 1.00 72.56 100 GLN A O 1
ATOM 790 N N . THR A 1 101 ? -0.980 -5.568 23.768 1.00 66.00 101 THR A N 1
ATOM 791 C CA . THR A 1 101 ? -0.930 -6.047 25.161 1.00 66.00 101 THR A CA 1
ATOM 792 C C . THR A 1 101 ? -1.748 -7.322 25.419 1.00 66.00 101 THR A C 1
ATOM 794 O O . THR A 1 101 ? -1.554 -7.974 26.440 1.00 66.00 101 THR A O 1
ATOM 797 N N . ASN A 1 102 ? -2.610 -7.731 24.483 1.00 63.03 102 ASN A N 1
ATOM 798 C CA . ASN A 1 102 ? -3.410 -8.959 24.531 1.00 63.03 102 ASN A CA 1
ATOM 799 C C . ASN A 1 102 ? -3.389 -9.650 23.163 1.00 63.03 102 ASN A C 1
ATOM 801 O O . ASN A 1 102 ? -3.022 -9.015 22.183 1.00 63.03 102 ASN A O 1
ATOM 805 N N . LYS A 1 103 ? -3.811 -10.924 23.057 1.00 74.62 103 LYS A N 1
ATOM 806 C CA . LYS A 1 103 ? -4.088 -11.549 21.745 1.00 74.62 103 LYS A CA 1
ATOM 807 C C . LYS A 1 103 ? -5.156 -10.705 21.031 1.00 74.62 103 LYS A C 1
ATOM 809 O O . LYS A 1 103 ? -6.320 -10.774 21.432 1.00 74.62 103 LYS A O 1
ATOM 814 N N . PRO A 1 104 ? -4.790 -9.894 20.026 1.00 81.69 104 PRO A N 1
ATOM 815 C CA . PRO A 1 104 ? -5.714 -8.927 19.461 1.00 81.69 104 PRO A CA 1
ATOM 816 C C . PRO A 1 104 ? -6.774 -9.663 18.645 1.00 81.69 104 PRO A C 1
ATOM 818 O O . PRO A 1 104 ? -6.487 -10.670 17.991 1.00 81.69 104 PRO A O 1
ATOM 821 N N . GLN A 1 105 ? -8.016 -9.177 18.690 1.00 88.81 105 GLN A N 1
ATOM 822 C CA . GLN A 1 105 ? -9.085 -9.775 17.896 1.00 88.81 105 GLN A CA 1
ATOM 823 C C . GLN A 1 105 ? -8.735 -9.700 16.397 1.00 88.81 105 GLN A C 1
ATOM 825 O O . GLN A 1 105 ? -8.173 -8.692 15.959 1.00 88.81 105 GLN A O 1
ATOM 830 N N . PRO A 1 106 ? -9.092 -10.711 15.581 1.00 90.81 106 PRO A N 1
ATOM 831 C CA . PRO A 1 106 ? -8.740 -10.729 14.162 1.00 90.81 106 PRO A CA 1
ATOM 832 C C . PRO A 1 106 ? -9.161 -9.466 13.403 1.00 90.81 106 PRO A C 1
ATOM 834 O O . PRO A 1 106 ? -8.374 -8.941 12.623 1.00 90.81 106 PRO A O 1
ATOM 837 N N . ILE A 1 107 ? -10.360 -8.936 13.671 1.00 91.75 107 ILE A N 1
ATOM 838 C CA . ILE A 1 107 ? -10.859 -7.719 13.015 1.00 91.75 107 ILE A CA 1
ATOM 839 C C . ILE A 1 107 ? -9.974 -6.499 13.298 1.00 91.75 107 ILE A C 1
ATOM 841 O O . ILE A 1 107 ? -9.685 -5.733 12.388 1.00 91.75 107 ILE A O 1
ATOM 845 N N . VAL A 1 108 ? -9.462 -6.369 14.525 1.00 93.31 108 VAL A N 1
ATOM 846 C CA . VAL A 1 108 ? -8.559 -5.279 14.917 1.00 93.31 108 VAL A CA 1
ATOM 847 C C . VAL A 1 108 ? -7.277 -5.344 14.095 1.00 93.31 108 VAL A C 1
ATOM 849 O O . VAL A 1 108 ? -6.872 -4.355 13.490 1.00 93.31 108 VAL A O 1
ATOM 852 N N . ILE A 1 109 ? -6.664 -6.526 14.015 1.00 93.88 109 ILE A N 1
ATOM 853 C CA . ILE A 1 109 ? -5.441 -6.730 13.236 1.00 93.88 109 ILE A CA 1
ATOM 854 C C . ILE A 1 109 ? -5.667 -6.482 11.742 1.00 93.88 109 ILE A C 1
ATOM 856 O O . ILE A 1 109 ? -4.812 -5.877 11.098 1.00 93.88 109 ILE A O 1
ATOM 860 N N . MET A 1 110 ? -6.804 -6.908 11.188 1.00 94.69 110 MET A N 1
ATOM 861 C CA . MET A 1 110 ? -7.124 -6.663 9.778 1.00 94.69 110 MET A CA 1
ATOM 862 C C . MET A 1 110 ? -7.346 -5.177 9.489 1.00 94.69 110 MET A C 1
ATOM 864 O O . MET A 1 110 ? -6.881 -4.688 8.462 1.00 94.69 110 MET A O 1
ATOM 868 N N . THR A 1 111 ? -7.981 -4.436 10.398 1.00 96.06 111 THR A N 1
ATOM 869 C CA . THR A 1 111 ? -8.144 -2.983 10.266 1.00 96.06 111 THR A CA 1
ATOM 870 C C . THR A 1 111 ? -6.802 -2.254 10.354 1.00 96.06 111 THR A C 1
ATOM 872 O O . THR A 1 111 ? -6.535 -1.368 9.543 1.00 96.06 111 THR A O 1
ATOM 875 N N . LEU A 1 112 ? -5.915 -2.655 11.273 1.00 96.44 112 LEU A N 1
ATOM 876 C CA . LEU A 1 112 ? -4.553 -2.110 11.344 1.00 96.44 112 LEU A CA 1
ATOM 877 C C . LEU A 1 112 ? -3.746 -2.435 10.081 1.00 96.44 112 LEU A C 1
ATOM 879 O O . LEU A 1 112 ? -3.022 -1.576 9.579 1.00 96.44 112 LEU A O 1
ATOM 883 N N . LEU A 1 113 ? -3.886 -3.654 9.546 1.00 96.25 113 LEU A N 1
ATOM 884 C CA . LEU A 1 113 ? -3.266 -4.048 8.282 1.00 96.25 113 LEU A CA 1
ATOM 885 C C . LEU A 1 113 ? -3.761 -3.172 7.128 1.00 96.25 113 LEU A C 1
ATOM 887 O O . LEU A 1 113 ? -2.937 -2.686 6.362 1.00 96.25 113 LEU A O 1
ATOM 891 N N . LEU A 1 114 ? -5.074 -2.947 7.026 1.00 96.75 114 LEU A N 1
ATOM 892 C CA . LEU A 1 114 ? -5.684 -2.095 6.004 1.00 96.75 114 LEU A CA 1
ATOM 893 C C . LEU A 1 114 ? -5.155 -0.656 6.083 1.00 96.75 114 LEU A C 1
ATOM 895 O O . LEU A 1 114 ? -4.710 -0.110 5.077 1.00 96.75 114 LEU A O 1
ATOM 899 N N . ALA A 1 115 ? -5.145 -0.064 7.280 1.00 98.19 115 ALA A N 1
ATOM 900 C CA . ALA A 1 115 ? -4.647 1.293 7.490 1.00 98.19 115 ALA A CA 1
ATOM 901 C C . ALA A 1 115 ? -3.150 1.419 7.152 1.00 98.19 115 ALA A C 1
ATOM 903 O O . ALA A 1 115 ? -2.736 2.361 6.475 1.00 98.19 115 ALA A O 1
ATOM 904 N N . CYS A 1 116 ? -2.337 0.449 7.579 1.00 98.25 116 CYS A N 1
ATOM 905 C CA . CYS A 1 116 ? -0.908 0.415 7.278 1.00 98.25 116 CYS A CA 1
ATOM 906 C C . CYS A 1 116 ? -0.637 0.244 5.774 1.00 98.25 116 CYS A C 1
ATOM 908 O O . CYS A 1 116 ? 0.223 0.931 5.222 1.00 98.25 116 CYS A O 1
ATOM 910 N N . ASP A 1 117 ? -1.398 -0.624 5.099 1.00 96.81 117 ASP A N 1
ATOM 911 C CA . ASP A 1 117 ? -1.318 -0.827 3.649 1.00 96.81 117 ASP A CA 1
ATOM 912 C C . ASP A 1 117 ? -1.664 0.462 2.895 1.00 96.81 117 ASP A C 1
ATOM 914 O O . ASP A 1 117 ? -0.913 0.867 2.014 1.00 96.81 117 ASP A O 1
ATOM 918 N N . TRP A 1 118 ? -2.721 1.179 3.296 1.00 97.75 118 TRP A N 1
ATOM 919 C CA . TRP A 1 118 ? -3.067 2.474 2.704 1.00 97.75 118 TRP A CA 1
ATOM 920 C C . TRP A 1 118 ? -1.977 3.530 2.870 1.00 97.75 118 TRP A C 1
ATOM 922 O O . TRP A 1 118 ? -1.728 4.271 1.919 1.00 97.75 118 TRP A O 1
ATOM 932 N N . LEU A 1 119 ? -1.312 3.611 4.025 1.00 97.88 119 LEU A N 1
ATOM 933 C CA . LEU A 1 119 ? -0.215 4.563 4.237 1.00 97.88 119 LEU A CA 1
ATOM 934 C C . LEU A 1 119 ? 0.994 4.246 3.351 1.00 97.88 119 LEU A C 1
ATOM 936 O O . LEU A 1 119 ? 1.481 5.125 2.632 1.00 97.88 119 LEU A O 1
ATOM 940 N N . LEU A 1 120 ? 1.425 2.981 3.335 1.00 97.75 120 LEU A N 1
ATOM 941 C CA . LEU A 1 120 ? 2.527 2.517 2.490 1.00 97.75 120 LEU A CA 1
ATOM 942 C C . LEU A 1 120 ? 2.217 2.725 1.007 1.00 97.75 120 LEU A C 1
ATOM 944 O O . LEU A 1 120 ? 3.041 3.258 0.262 1.00 97.75 120 LEU A O 1
ATOM 948 N N . GLU A 1 121 ? 1.014 2.367 0.570 1.00 95.75 121 GLU A N 1
ATOM 949 C CA . GLU A 1 121 ? 0.615 2.522 -0.820 1.00 95.75 121 GLU A CA 1
ATOM 950 C C . GLU A 1 121 ? 0.494 4.003 -1.214 1.00 95.75 121 GLU A C 1
ATOM 952 O O . GLU A 1 121 ? 0.919 4.390 -2.300 1.00 95.75 121 GLU A O 1
ATOM 957 N N . THR A 1 122 ? -0.019 4.861 -0.328 1.00 96.06 122 THR A N 1
ATOM 958 C CA . THR A 1 122 ? -0.101 6.318 -0.545 1.00 96.06 122 THR A CA 1
ATOM 959 C C . THR A 1 122 ? 1.282 6.931 -0.740 1.00 96.06 122 THR A C 1
ATOM 961 O O . THR A 1 122 ? 1.512 7.645 -1.719 1.00 96.06 122 THR A O 1
ATOM 964 N N . ARG A 1 123 ? 2.236 6.608 0.141 1.00 95.25 123 ARG A N 1
ATOM 965 C CA . ARG A 1 123 ? 3.623 7.077 0.025 1.00 95.25 123 ARG A CA 1
ATOM 966 C C . ARG A 1 123 ? 4.320 6.512 -1.210 1.00 95.25 123 ARG A C 1
ATOM 968 O O . ARG A 1 123 ? 5.042 7.246 -1.881 1.00 95.25 123 ARG A O 1
ATOM 975 N N . MET A 1 124 ? 4.067 5.247 -1.558 1.00 94.50 124 MET A N 1
ATOM 976 C CA . MET A 1 124 ? 4.558 4.644 -2.800 1.00 94.50 124 MET A CA 1
ATOM 977 C C . MET A 1 124 ? 4.038 5.391 -4.034 1.00 94.50 124 MET A C 1
ATOM 979 O O . MET A 1 124 ? 4.824 5.696 -4.928 1.00 94.50 124 MET A O 1
ATOM 983 N N . LEU A 1 125 ? 2.741 5.700 -4.101 1.00 93.31 125 LEU A N 1
ATOM 984 C CA . LEU A 1 125 ? 2.158 6.440 -5.223 1.00 93.31 125 LEU A CA 1
ATOM 985 C C . LEU A 1 125 ? 2.705 7.869 -5.306 1.00 93.31 125 LEU A C 1
ATOM 987 O O . LEU A 1 125 ? 3.122 8.290 -6.384 1.00 93.31 125 LEU A O 1
ATOM 991 N N . SER A 1 126 ? 2.772 8.585 -4.179 1.00 92.25 126 SER A N 1
ATOM 992 C CA . SER A 1 126 ? 3.352 9.934 -4.126 1.00 92.25 126 SER A CA 1
ATOM 993 C C . SER A 1 126 ? 4.806 9.934 -4.604 1.00 92.25 126 SER A C 1
ATOM 995 O O . SER A 1 126 ? 5.174 10.733 -5.466 1.00 92.25 126 SER A O 1
ATOM 997 N N . TRP A 1 127 ? 5.612 8.978 -4.125 1.00 91.06 127 TRP A N 1
ATOM 998 C CA . TRP A 1 127 ? 6.986 8.777 -4.585 1.00 91.06 127 TRP A CA 1
ATOM 999 C C . TRP A 1 127 ? 7.061 8.556 -6.096 1.00 91.06 127 TRP A C 1
ATOM 1001 O O . TRP A 1 127 ? 7.883 9.179 -6.762 1.00 91.06 127 TRP A O 1
ATOM 1011 N N . GLN A 1 128 ? 6.198 7.710 -6.666 1.00 89.62 128 GLN A N 1
ATOM 1012 C CA . GLN A 1 128 ? 6.206 7.460 -8.108 1.00 89.62 128 GLN A CA 1
ATOM 1013 C C . GLN A 1 128 ? 5.889 8.711 -8.932 1.00 89.62 128 GLN A C 1
ATOM 1015 O O . GLN A 1 128 ? 6.457 8.871 -10.012 1.00 89.62 128 GLN A O 1
ATOM 1020 N N . GLU A 1 129 ? 4.995 9.585 -8.467 1.00 88.75 129 GLU A N 1
ATOM 1021 C CA . GLU A 1 129 ? 4.688 10.838 -9.167 1.00 88.75 129 GLU A CA 1
ATOM 1022 C C . GLU A 1 129 ? 5.834 11.849 -9.091 1.00 88.75 129 GLU A C 1
ATOM 1024 O O . GLU A 1 129 ? 6.083 12.571 -10.058 1.00 88.75 129 GLU A O 1
ATOM 1029 N N . GLU A 1 130 ? 6.560 11.897 -7.976 1.00 84.81 130 GLU A N 1
ATOM 1030 C CA . GLU A 1 130 ? 7.767 12.719 -7.865 1.00 84.81 130 GLU A CA 1
ATOM 1031 C C . GLU A 1 130 ? 8.917 12.144 -8.693 1.00 84.81 130 GLU A C 1
ATOM 1033 O O . GLU A 1 130 ? 9.590 12.890 -9.402 1.00 84.81 130 GLU A O 1
ATOM 1038 N N . TYR A 1 131 ? 9.087 10.820 -8.690 1.00 83.62 131 TYR A N 1
ATOM 1039 C CA . TYR A 1 131 ? 10.114 10.121 -9.461 1.00 83.62 131 TYR A CA 1
ATOM 1040 C C . TYR A 1 131 ? 9.990 10.381 -10.968 1.00 83.62 131 TYR A C 1
ATOM 1042 O O . TYR A 1 131 ? 10.990 10.616 -11.636 1.00 83.62 131 TYR A O 1
ATOM 1050 N N . LYS A 1 132 ? 8.765 10.437 -11.515 1.00 83.69 132 LYS A N 1
ATOM 1051 C CA . LYS A 1 132 ? 8.530 10.784 -12.934 1.00 83.69 132 LYS A CA 1
ATOM 1052 C C . LYS A 1 132 ? 9.047 12.169 -13.331 1.00 83.69 132 LYS A C 1
ATOM 1054 O O . LYS A 1 132 ? 9.271 12.404 -14.514 1.00 83.69 132 LYS A O 1
ATOM 1059 N N . LYS A 1 133 ? 9.157 13.096 -12.377 1.00 81.81 133 LYS A N 1
ATOM 1060 C CA . LYS A 1 133 ? 9.620 14.471 -12.619 1.00 81.81 133 LYS A CA 1
ATOM 1061 C C . LYS A 1 133 ? 11.143 14.584 -12.550 1.00 81.81 133 LYS A C 1
ATOM 1063 O O . LYS A 1 133 ? 11.679 15.641 -12.867 1.00 81.81 133 LYS A O 1
ATOM 1068 N N . MET A 1 134 ? 11.832 13.529 -12.114 1.00 76.00 134 MET A N 1
ATOM 1069 C CA . MET A 1 134 ? 13.285 13.519 -11.987 1.00 76.00 134 MET A CA 1
ATOM 1070 C C . MET A 1 134 ? 13.947 13.195 -13.331 1.00 76.00 134 MET A C 1
ATOM 1072 O O . MET A 1 134 ? 13.419 12.387 -14.100 1.00 76.00 134 MET A O 1
ATOM 1076 N N . PRO A 1 135 ? 15.122 13.780 -13.619 1.00 73.06 135 PRO A N 1
ATOM 1077 C CA . PRO A 1 135 ? 15.945 13.355 -14.743 1.00 73.06 135 PRO A CA 1
ATOM 1078 C C . PRO A 1 135 ? 16.310 11.868 -14.634 1.00 73.06 135 PRO A C 1
ATOM 1080 O O . PRO A 1 135 ? 16.519 11.344 -13.537 1.00 73.06 135 PRO A O 1
ATOM 1083 N N . ALA A 1 136 ? 16.428 11.188 -15.776 1.00 67.31 136 ALA A N 1
ATOM 1084 C CA . ALA A 1 136 ? 16.816 9.781 -15.814 1.00 67.31 136 ALA A CA 1
ATOM 1085 C C . ALA A 1 136 ? 18.171 9.559 -15.115 1.00 67.31 136 ALA A C 1
ATOM 1087 O O . ALA A 1 136 ? 19.140 10.265 -15.381 1.00 67.31 136 ALA A O 1
ATOM 1088 N N . GLY A 1 137 ? 18.231 8.571 -14.219 1.00 60.56 137 GLY A N 1
ATOM 1089 C CA . GLY A 1 137 ? 19.440 8.251 -13.452 1.00 60.56 137 GLY A CA 1
ATOM 1090 C C . GLY A 1 137 ? 19.652 9.096 -12.192 1.00 60.56 137 GLY A C 1
ATOM 1091 O O . GLY A 1 137 ? 20.577 8.807 -11.437 1.00 60.56 137 GLY A O 1
ATOM 1092 N N . TYR A 1 138 ? 18.794 10.085 -11.918 1.00 63.06 138 TYR A N 1
ATOM 1093 C CA . TYR A 1 138 ? 18.835 10.828 -10.661 1.00 63.06 138 TYR A CA 1
ATOM 1094 C C . TYR A 1 138 ? 18.033 10.099 -9.579 1.00 63.06 138 TYR A C 1
ATOM 1096 O O . TYR A 1 138 ? 16.866 9.756 -9.769 1.00 63.06 138 TYR A O 1
ATOM 1104 N N . VAL A 1 139 ? 18.659 9.870 -8.426 1.00 61.53 139 VAL A N 1
ATOM 1105 C CA . VAL A 1 139 ? 17.976 9.396 -7.218 1.00 61.53 139 VAL A CA 1
ATOM 1106 C C . VAL A 1 139 ? 17.787 10.603 -6.318 1.00 61.53 139 VAL A C 1
ATOM 1108 O O . VAL A 1 139 ? 18.765 11.224 -5.905 1.00 61.53 139 VAL A O 1
ATOM 1111 N N . ASN A 1 140 ? 16.541 10.945 -6.001 1.00 61.50 140 ASN A N 1
ATOM 1112 C CA . ASN A 1 140 ? 16.292 11.934 -4.964 1.00 61.50 140 ASN A CA 1
ATOM 1113 C C . ASN A 1 140 ? 16.573 11.312 -3.591 1.00 61.50 140 ASN A C 1
ATOM 1115 O O . ASN A 1 140 ? 15.719 10.647 -3.008 1.00 61.50 140 ASN A O 1
ATOM 1119 N N . LEU A 1 141 ? 17.793 11.530 -3.099 1.00 54.28 141 LEU A N 1
ATOM 1120 C CA . LEU A 1 141 ? 18.210 11.167 -1.743 1.00 54.28 141 LEU A CA 1
ATOM 1121 C C . LEU A 1 141 ? 17.444 11.967 -0.674 1.00 54.28 141 LEU A C 1
ATOM 1123 O O . LEU A 1 141 ? 17.306 11.502 0.452 1.00 54.28 141 LEU A O 1
ATOM 1127 N N . GLU A 1 142 ? 16.890 13.124 -1.046 1.00 55.75 142 GLU A N 1
ATOM 1128 C CA . GLU A 1 142 ? 15.971 13.942 -0.250 1.00 55.75 142 GLU A CA 1
ATOM 1129 C C . GLU A 1 142 ? 14.501 13.627 -0.570 1.00 55.75 142 GLU A C 1
ATOM 1131 O O . GLU A 1 142 ? 13.634 14.507 -0.536 1.00 55.75 142 GLU A O 1
ATOM 1136 N N . PHE A 1 143 ? 14.164 12.371 -0.887 1.00 62.78 143 PHE A N 1
ATOM 1137 C CA . PHE A 1 143 ? 12.781 11.953 -0.697 1.00 62.78 143 PHE A CA 1
ATOM 1138 C C . PHE A 1 143 ? 12.514 12.044 0.809 1.00 62.78 143 PHE A C 1
ATOM 1140 O O . PHE A 1 143 ? 12.900 11.141 1.556 1.00 62.78 143 PHE A O 1
ATOM 1147 N N . LEU A 1 144 ? 11.903 13.159 1.243 1.00 59.12 144 LEU A N 1
ATOM 1148 C CA . LEU A 1 144 ? 11.680 13.553 2.645 1.00 59.12 144 LEU A CA 1
ATOM 1149 C C . LEU A 1 144 ? 11.106 12.419 3.523 1.00 59.12 144 LEU A C 1
ATOM 1151 O O . LEU A 1 144 ? 11.165 12.485 4.747 1.00 59.12 144 LEU A O 1
ATOM 1155 N N . ASN A 1 145 ? 10.568 11.369 2.904 1.00 70.62 145 ASN A N 1
ATOM 1156 C CA . ASN A 1 145 ? 9.650 10.435 3.520 1.00 70.62 145 ASN A CA 1
ATOM 1157 C C . ASN A 1 145 ? 10.180 8.996 3.499 1.00 70.62 145 ASN A C 1
ATOM 1159 O O . ASN A 1 145 ? 9.461 8.102 3.933 1.00 70.62 145 ASN A O 1
ATOM 1163 N N . LEU A 1 146 ? 11.406 8.720 3.013 1.00 88.81 146 LEU A N 1
ATOM 1164 C CA . LEU A 1 146 ? 11.953 7.349 3.041 1.00 88.81 146 LEU A CA 1
ATOM 1165 C C . LEU A 1 146 ? 11.988 6.810 4.477 1.00 88.81 146 LEU A C 1
ATOM 1167 O O . LEU A 1 146 ? 11.632 5.657 4.715 1.00 88.81 146 LEU A O 1
ATOM 1171 N N . LYS A 1 147 ? 12.360 7.664 5.437 1.00 90.12 147 LYS A N 1
ATOM 1172 C CA . LYS A 1 147 ? 12.312 7.339 6.864 1.00 90.12 147 LYS A CA 1
ATOM 1173 C C . LYS A 1 147 ? 10.891 6.964 7.298 1.00 90.12 147 LYS A C 1
ATOM 1175 O O . LYS A 1 147 ? 10.702 5.890 7.856 1.00 90.12 147 LYS A O 1
ATOM 1180 N N . SER A 1 148 ? 9.892 7.785 6.978 1.00 92.06 148 SER A N 1
ATOM 1181 C CA . SER A 1 148 ? 8.498 7.509 7.350 1.00 92.06 148 SER A CA 1
ATOM 1182 C C . SER A 1 148 ? 7.909 6.288 6.641 1.00 92.06 148 SER A C 1
ATOM 1184 O O . SER A 1 148 ? 7.172 5.517 7.247 1.00 92.06 148 SER A O 1
ATOM 1186 N N . PHE A 1 149 ? 8.322 6.013 5.404 1.00 95.38 149 PHE A N 1
ATOM 1187 C CA . PHE A 1 149 ? 7.995 4.766 4.717 1.00 95.38 149 PHE A CA 1
ATOM 1188 C C . PHE A 1 149 ? 8.592 3.540 5.436 1.00 95.38 149 PHE A C 1
ATOM 1190 O O . PHE A 1 149 ? 7.941 2.504 5.565 1.00 95.38 149 PHE A O 1
ATOM 1197 N N . GLN A 1 150 ? 9.830 3.636 5.933 1.00 95.31 150 GLN A N 1
ATOM 1198 C CA . GLN A 1 150 ? 10.473 2.569 6.712 1.00 95.31 150 GLN A CA 1
ATOM 1199 C C . GLN A 1 150 ? 9.850 2.386 8.106 1.00 95.31 150 GLN A C 1
ATOM 1201 O O . GLN A 1 150 ? 9.791 1.257 8.607 1.00 95.31 150 GLN A O 1
ATOM 1206 N N . GLU A 1 151 ? 9.374 3.467 8.726 1.00 94.81 151 GLU A N 1
ATOM 1207 C CA . GLU A 1 151 ? 8.608 3.432 9.977 1.00 94.81 151 GLU A CA 1
ATOM 1208 C C . GLU A 1 151 ? 7.299 2.654 9.780 1.00 94.81 151 GLU A C 1
ATOM 1210 O O . GLU A 1 151 ? 7.049 1.686 10.503 1.00 94.81 151 GLU A O 1
ATOM 1215 N N . ASP A 1 152 ? 6.529 2.963 8.734 1.00 97.44 152 ASP A N 1
ATOM 1216 C CA . ASP A 1 152 ? 5.326 2.196 8.391 1.00 97.44 152 ASP A CA 1
ATOM 1217 C C . ASP A 1 152 ? 5.636 0.735 8.068 1.00 97.44 152 ASP A C 1
ATOM 1219 O O . ASP A 1 152 ? 4.930 -0.166 8.517 1.00 97.44 152 ASP A O 1
ATOM 1223 N N . LEU A 1 153 ? 6.714 0.466 7.324 1.00 97.56 153 LEU A N 1
ATOM 1224 C CA . LEU A 1 153 ? 7.140 -0.900 7.018 1.00 97.56 153 LEU A CA 1
ATOM 1225 C C . LEU A 1 153 ? 7.474 -1.680 8.297 1.00 97.56 153 LEU A C 1
ATOM 1227 O O . LEU A 1 153 ? 7.250 -2.888 8.378 1.00 97.56 153 LEU A O 1
ATOM 1231 N N . THR A 1 154 ? 7.990 -1.001 9.320 1.00 97.00 154 THR A N 1
ATOM 1232 C CA . THR A 1 154 ? 8.230 -1.601 10.635 1.00 97.00 154 THR A CA 1
ATOM 1233 C C . THR A 1 154 ? 6.914 -1.937 11.332 1.00 97.00 154 THR A C 1
ATOM 1235 O O . THR A 1 154 ? 6.785 -3.038 11.872 1.00 97.00 154 THR A O 1
ATOM 1238 N N . SER A 1 155 ? 5.912 -1.058 11.261 1.00 97.12 155 SER A N 1
ATOM 1239 C CA . SER A 1 155 ? 4.550 -1.354 11.725 1.00 97.12 155 SER A CA 1
ATOM 1240 C C . SER A 1 155 ? 3.939 -2.540 10.974 1.00 97.12 155 SER A C 1
ATOM 1242 O O . SER A 1 155 ? 3.443 -3.470 11.610 1.00 97.12 155 SER A O 1
ATOM 1244 N N . LEU A 1 156 ? 4.079 -2.602 9.646 1.00 97.50 156 LEU A N 1
ATOM 1245 C CA . LEU A 1 156 ? 3.614 -3.734 8.843 1.00 97.50 156 LEU A CA 1
ATOM 1246 C C . LEU A 1 156 ? 4.278 -5.048 9.267 1.00 97.50 156 LEU A C 1
ATOM 1248 O O . LEU A 1 156 ? 3.597 -6.063 9.380 1.00 97.50 156 LEU A O 1
ATOM 1252 N N . ARG A 1 157 ? 5.590 -5.050 9.544 1.00 96.12 157 ARG A N 1
ATOM 1253 C CA . ARG A 1 157 ? 6.295 -6.244 10.043 1.00 96.12 157 ARG A CA 1
ATOM 1254 C C . ARG A 1 157 ? 5.728 -6.725 11.375 1.00 96.12 157 ARG A C 1
ATOM 1256 O O . ARG A 1 157 ? 5.579 -7.930 11.549 1.00 96.12 157 ARG A O 1
ATOM 1263 N N . LYS A 1 158 ? 5.392 -5.810 12.290 1.00 94.44 158 LYS A N 1
ATOM 1264 C CA . LYS A 1 158 ? 4.737 -6.151 13.564 1.00 94.44 158 LYS A CA 1
ATOM 1265 C C . LYS A 1 158 ? 3.348 -6.754 13.327 1.00 94.44 158 LYS A C 1
ATOM 1267 O O . LYS A 1 158 ? 3.031 -7.780 13.914 1.00 94.44 158 LYS A O 1
ATOM 1272 N N . ILE A 1 159 ? 2.549 -6.173 12.429 1.00 94.12 159 ILE A N 1
ATOM 1273 C CA . ILE A 1 159 ? 1.215 -6.688 12.063 1.00 94.12 159 ILE A CA 1
ATOM 1274 C C . ILE A 1 159 ? 1.319 -8.075 11.409 1.00 94.12 159 ILE A C 1
ATOM 1276 O O . ILE A 1 159 ? 0.557 -8.982 11.741 1.00 94.12 159 ILE A O 1
ATOM 1280 N N . ALA A 1 160 ? 2.293 -8.276 10.518 1.00 92.69 160 ALA A N 1
ATOM 1281 C CA . ALA A 1 160 ? 2.493 -9.525 9.785 1.00 92.69 160 ALA A CA 1
ATOM 1282 C C . ALA A 1 160 ? 2.835 -10.724 10.688 1.00 92.69 160 ALA A C 1
ATOM 1284 O O . ALA A 1 160 ? 2.609 -11.862 10.284 1.00 92.69 160 ALA A O 1
ATOM 1285 N N . GLN A 1 161 ? 3.303 -10.495 11.921 1.00 90.81 161 GLN A N 1
ATOM 1286 C CA . GLN A 1 161 ? 3.465 -11.564 12.918 1.00 90.81 161 GLN A CA 1
ATOM 1287 C C . GLN A 1 161 ? 2.129 -12.238 13.269 1.00 90.81 161 GLN A C 1
ATOM 1289 O O . GLN A 1 161 ? 2.107 -13.423 13.592 1.00 90.81 161 GLN A O 1
ATOM 1294 N N . PHE A 1 162 ? 1.017 -11.506 13.165 1.00 90.12 162 PHE A N 1
ATOM 1295 C CA . PHE A 1 162 ? -0.338 -12.003 13.420 1.00 90.12 162 PHE A CA 1
ATOM 1296 C C . PHE A 1 162 ? -1.068 -12.434 12.140 1.00 90.12 162 PHE A C 1
ATOM 1298 O O . PHE A 1 162 ? -2.073 -13.139 12.211 1.00 90.12 162 PHE A O 1
ATOM 1305 N N . VAL A 1 163 ? -0.573 -12.024 10.966 1.00 88.31 163 VAL A N 1
ATOM 1306 C CA . VAL A 1 163 ? -1.212 -12.253 9.663 1.00 88.31 163 VAL A CA 1
ATOM 1307 C C . VAL A 1 163 ? -0.204 -12.857 8.685 1.00 88.31 163 VAL A C 1
ATOM 1309 O O . VAL A 1 163 ? 0.440 -12.119 7.937 1.00 88.31 163 VAL A O 1
ATOM 1312 N N . PRO A 1 164 ? -0.080 -14.196 8.617 1.00 84.12 164 PRO A N 1
ATOM 1313 C CA . PRO A 1 164 ? 0.933 -14.851 7.785 1.00 84.12 164 PRO A CA 1
ATOM 1314 C C . PRO A 1 164 ? 0.877 -14.469 6.300 1.00 84.12 164 PRO A C 1
ATOM 1316 O O . PRO A 1 164 ? 1.894 -14.451 5.618 1.00 84.12 164 PRO A O 1
ATOM 1319 N N . PHE A 1 165 ? -0.301 -14.129 5.771 1.00 84.75 165 PHE A N 1
ATOM 1320 C CA . PHE A 1 165 ? -0.414 -13.711 4.375 1.00 84.75 165 PHE A CA 1
ATOM 1321 C C . PHE A 1 165 ? 0.064 -12.277 4.100 1.00 84.75 165 PHE A C 1
ATOM 1323 O O . PHE A 1 165 ? 0.304 -11.931 2.944 1.00 84.75 165 PHE A O 1
ATOM 1330 N N . ALA A 1 166 ? 0.255 -11.447 5.130 1.00 89.94 166 ALA A N 1
ATOM 1331 C CA . ALA A 1 166 ? 0.810 -10.103 4.979 1.00 89.94 166 ALA A CA 1
ATOM 1332 C C . ALA A 1 166 ? 2.324 -10.120 4.685 1.00 89.94 166 ALA A C 1
ATOM 1334 O O . ALA A 1 166 ? 2.884 -9.104 4.277 1.00 89.94 166 ALA A O 1
ATOM 1335 N N . THR A 1 167 ? 3.000 -11.268 4.815 1.00 89.94 167 THR A N 1
ATOM 1336 C CA . THR A 1 167 ? 4.429 -11.407 4.492 1.00 89.94 167 THR A CA 1
ATOM 1337 C C . THR A 1 167 ? 4.745 -11.035 3.038 1.00 89.94 167 THR A C 1
ATOM 1339 O O . THR A 1 167 ? 5.776 -10.415 2.779 1.00 89.94 167 THR A O 1
ATOM 1342 N N . ALA A 1 168 ? 3.849 -11.326 2.087 1.00 90.38 168 ALA A N 1
ATOM 1343 C CA . ALA A 1 168 ? 4.025 -10.905 0.693 1.00 90.38 168 ALA A CA 1
ATOM 1344 C C . ALA A 1 168 ? 4.052 -9.369 0.547 1.00 90.38 168 ALA A C 1
ATOM 1346 O O . ALA A 1 168 ? 4.870 -8.836 -0.206 1.00 90.38 168 ALA A O 1
ATOM 1347 N N . LYS A 1 169 ? 3.226 -8.650 1.324 1.00 93.81 169 LYS A N 1
ATOM 1348 C CA . LYS A 1 169 ? 3.241 -7.179 1.381 1.00 93.81 169 LYS A CA 1
ATOM 1349 C C . LYS A 1 169 ? 4.545 -6.657 1.977 1.00 93.81 169 LYS A C 1
ATOM 1351 O O . LYS A 1 169 ? 5.105 -5.701 1.451 1.00 93.81 169 LYS A O 1
ATOM 1356 N N . VAL A 1 170 ? 5.069 -7.305 3.023 1.00 95.62 170 VAL A N 1
ATOM 1357 C CA . VAL A 1 170 ? 6.363 -6.929 3.622 1.00 95.62 170 VAL A CA 1
ATOM 1358 C C . VAL A 1 170 ? 7.476 -6.976 2.576 1.00 95.62 170 VAL A C 1
ATOM 1360 O O . VAL A 1 170 ? 8.204 -5.999 2.431 1.00 95.62 170 VAL A O 1
ATOM 1363 N N . PHE A 1 171 ? 7.586 -8.064 1.806 1.00 94.38 171 PHE A N 1
ATOM 1364 C CA . PHE A 1 171 ? 8.605 -8.166 0.754 1.00 94.38 171 PHE A CA 1
ATOM 1365 C C . PHE A 1 171 ? 8.412 -7.130 -0.359 1.00 94.38 171 PHE A C 1
ATOM 1367 O O . PHE A 1 171 ? 9.388 -6.516 -0.792 1.00 94.38 171 PHE A O 1
ATOM 1374 N N . LEU A 1 172 ? 7.166 -6.889 -0.781 1.00 95.56 172 LEU A N 1
ATOM 1375 C CA . LEU A 1 172 ? 6.839 -5.884 -1.793 1.00 95.56 172 LEU A CA 1
ATOM 1376 C C . LEU A 1 172 ? 7.266 -4.474 -1.358 1.00 95.56 172 LEU A C 1
ATOM 1378 O O . LEU A 1 172 ? 7.940 -3.758 -2.106 1.00 95.56 172 LEU A O 1
ATOM 1382 N N . TYR A 1 173 ? 6.889 -4.066 -0.148 1.00 96.69 173 TYR A N 1
ATOM 1383 C CA . TYR A 1 173 ? 7.215 -2.736 0.353 1.00 96.69 173 TYR A CA 1
ATOM 1384 C C . TYR A 1 173 ? 8.689 -2.613 0.743 1.00 96.69 173 TYR A C 1
ATOM 1386 O O . TYR A 1 173 ? 9.275 -1.557 0.539 1.00 96.69 173 TYR A O 1
ATOM 1394 N N . GLU A 1 174 ? 9.352 -3.684 1.181 1.00 96.38 174 GLU A N 1
ATOM 1395 C CA . GLU A 1 174 ? 10.805 -3.672 1.371 1.00 96.38 174 GLU A CA 1
ATOM 1396 C C . GLU A 1 174 ? 11.556 -3.479 0.047 1.00 96.38 174 GLU A C 1
ATOM 1398 O O . GLU A 1 174 ? 12.478 -2.664 -0.028 1.00 96.38 174 GLU A O 1
ATOM 1403 N N . ALA A 1 175 ? 11.134 -4.158 -1.025 1.00 95.56 175 ALA A N 1
ATOM 1404 C CA . ALA A 1 175 ? 11.672 -3.926 -2.364 1.00 95.56 175 ALA A CA 1
ATOM 1405 C C . ALA A 1 175 ? 11.430 -2.476 -2.822 1.00 95.56 175 ALA A C 1
ATOM 1407 O O . ALA A 1 175 ? 12.327 -1.835 -3.367 1.00 95.56 175 ALA A O 1
ATOM 1408 N N . THR A 1 176 ? 10.250 -1.926 -2.528 1.00 94.69 176 THR A N 1
ATOM 1409 C CA . THR A 1 176 ? 9.903 -0.531 -2.835 1.00 94.69 176 THR A CA 1
ATOM 1410 C C . THR A 1 176 ? 10.772 0.464 -2.061 1.00 94.69 176 THR A C 1
ATOM 1412 O O . THR A 1 176 ? 11.316 1.382 -2.666 1.00 94.69 176 THR A O 1
ATOM 1415 N N . ALA A 1 177 ? 11.004 0.252 -0.762 1.00 94.44 177 ALA A N 1
ATOM 1416 C CA . ALA A 1 177 ? 11.902 1.088 0.040 1.00 94.44 177 ALA A CA 1
ATOM 1417 C C . ALA A 1 177 ? 13.332 1.094 -0.525 1.00 94.44 177 ALA A C 1
ATOM 1419 O O . ALA A 1 177 ? 14.014 2.116 -0.514 1.00 94.44 177 ALA A O 1
ATOM 1420 N N . ARG A 1 178 ? 13.792 -0.045 -1.058 1.00 93.06 178 ARG A N 1
ATOM 1421 C CA . ARG A 1 178 ? 15.095 -0.136 -1.727 1.00 93.06 178 ARG A CA 1
ATOM 1422 C C . ARG A 1 178 ? 15.138 0.635 -3.042 1.00 93.06 178 ARG A C 1
ATOM 1424 O O . ARG A 1 178 ? 16.168 1.242 -3.320 1.00 93.06 178 ARG A O 1
ATOM 1431 N N . LEU A 1 179 ? 14.056 0.621 -3.827 1.00 91.00 179 LEU A N 1
ATOM 1432 C CA . LEU A 1 179 ? 13.932 1.469 -5.019 1.00 91.00 179 LEU A CA 1
ATOM 1433 C C . LEU A 1 179 ? 13.984 2.952 -4.643 1.00 91.00 179 LEU A C 1
ATOM 1435 O O . LEU A 1 179 ? 14.753 3.699 -5.240 1.00 91.00 179 LEU A O 1
ATOM 1439 N N . MET A 1 180 ? 13.229 3.357 -3.619 1.00 90.56 180 MET A N 1
ATOM 1440 C CA . MET A 1 180 ? 13.223 4.732 -3.106 1.00 90.56 180 MET A CA 1
ATOM 1441 C C . MET A 1 180 ? 14.618 5.188 -2.665 1.00 90.56 180 MET A C 1
ATOM 1443 O O . MET A 1 180 ? 15.011 6.314 -2.944 1.00 90.56 180 MET A O 1
ATOM 1447 N N . ALA A 1 181 ? 15.384 4.299 -2.029 1.00 88.88 181 ALA A N 1
ATOM 1448 C CA . ALA A 1 181 ? 16.748 4.564 -1.577 1.00 88.88 181 ALA A CA 1
ATOM 1449 C C . ALA A 1 181 ? 17.815 4.509 -2.690 1.00 88.88 181 ALA A C 1
ATOM 1451 O O . ALA A 1 181 ? 18.998 4.667 -2.395 1.00 88.88 181 ALA A O 1
ATOM 1452 N N . GLY A 1 182 ? 17.447 4.201 -3.940 1.00 86.56 182 GLY A N 1
ATOM 1453 C CA . GLY A 1 182 ? 18.413 3.991 -5.025 1.00 86.56 182 GLY A CA 1
ATOM 1454 C C . GLY A 1 182 ? 19.361 2.809 -4.789 1.00 86.56 182 GLY A C 1
ATOM 1455 O O . GLY A 1 182 ? 20.493 2.805 -5.270 1.00 86.56 182 GLY A O 1
ATOM 1456 N N . ALA A 1 183 ? 18.941 1.810 -4.010 1.00 89.25 183 ALA A N 1
ATOM 1457 C CA . ALA A 1 183 ? 19.788 0.679 -3.658 1.00 89.25 183 ALA A CA 1
ATOM 1458 C C . ALA A 1 183 ? 20.021 -0.268 -4.851 1.00 89.25 183 ALA A C 1
ATOM 1460 O O . ALA A 1 183 ? 19.261 -0.288 -5.817 1.00 89.25 183 ALA A O 1
ATOM 1461 N N . SER A 1 184 ? 21.045 -1.128 -4.740 1.00 87.44 184 SER A N 1
ATOM 1462 C CA . SER A 1 184 ? 21.421 -2.103 -5.779 1.00 87.44 184 SER A CA 1
ATOM 1463 C C . SER A 1 184 ? 20.208 -2.852 -6.379 1.00 87.44 184 SER A C 1
ATOM 1465 O O . SER A 1 184 ? 19.495 -3.533 -5.622 1.00 87.44 184 SER A O 1
ATOM 1467 N N . PRO A 1 185 ? 20.015 -2.791 -7.716 1.00 88.06 185 PRO A N 1
ATOM 1468 C CA . PRO A 1 185 ? 18.891 -3.410 -8.421 1.00 88.06 185 PRO A CA 1
ATOM 1469 C C . PRO A 1 185 ? 18.761 -4.924 -8.224 1.00 88.06 185 PRO A C 1
ATOM 1471 O O . PRO A 1 185 ? 17.651 -5.425 -8.069 1.00 88.06 185 PRO A O 1
ATOM 1474 N N . THR A 1 186 ? 19.875 -5.659 -8.155 1.00 87.31 186 THR A N 1
ATOM 1475 C CA . THR A 1 186 ? 19.876 -7.129 -8.037 1.00 87.31 186 THR A CA 1
ATOM 1476 C C . THR A 1 186 ? 19.204 -7.606 -6.749 1.00 87.31 186 THR A C 1
ATOM 1478 O O . THR A 1 186 ? 18.339 -8.478 -6.773 1.00 87.31 186 THR A O 1
ATOM 1481 N N . LYS A 1 187 ? 19.553 -7.005 -5.604 1.00 87.69 187 LYS A N 1
ATOM 1482 C CA . LYS A 1 187 ? 18.919 -7.340 -4.315 1.00 87.69 187 LYS A CA 1
ATOM 1483 C C . LYS A 1 187 ? 17.447 -6.923 -4.281 1.00 87.69 187 LYS A C 1
ATOM 1485 O O . LYS A 1 187 ? 16.640 -7.572 -3.625 1.00 87.69 187 LYS A O 1
ATOM 1490 N N . THR A 1 188 ? 17.099 -5.842 -4.975 1.00 91.94 188 THR A N 1
ATOM 1491 C CA . THR A 1 188 ? 15.714 -5.373 -5.080 1.00 91.94 188 THR A CA 1
ATOM 1492 C C . THR A 1 188 ? 14.862 -6.339 -5.907 1.00 91.94 188 THR A C 1
ATOM 1494 O O . THR A 1 188 ? 13.770 -6.697 -5.474 1.00 91.94 188 THR A O 1
ATOM 1497 N N . GLN A 1 189 ? 15.393 -6.865 -7.015 1.00 88.62 189 GLN A N 1
ATOM 1498 C CA . GLN A 1 189 ? 14.752 -7.933 -7.787 1.00 88.62 189 GLN A CA 1
ATOM 1499 C C . GLN A 1 189 ? 14.535 -9.199 -6.951 1.00 88.62 189 GLN A C 1
ATOM 1501 O O . GLN A 1 189 ? 13.434 -9.731 -6.937 1.00 88.62 189 GLN A O 1
ATOM 1506 N N . GLN A 1 190 ? 15.538 -9.640 -6.184 1.00 88.88 190 GLN A N 1
ATOM 1507 C CA . GLN A 1 190 ? 15.403 -10.822 -5.321 1.00 88.88 190 GLN A CA 1
ATOM 1508 C C . GLN A 1 190 ? 14.272 -10.689 -4.290 1.00 88.88 190 GLN A C 1
ATOM 1510 O O . GLN A 1 190 ? 13.638 -11.684 -3.938 1.00 88.88 190 GLN A O 1
ATOM 1515 N N . LEU A 1 191 ? 14.020 -9.481 -3.776 1.00 86.81 191 LEU A N 1
ATOM 1516 C CA . LEU A 1 191 ? 12.898 -9.234 -2.869 1.00 86.81 191 LEU A CA 1
ATOM 1517 C C . LEU A 1 191 ? 11.557 -9.262 -3.600 1.00 86.81 191 LEU A C 1
ATOM 1519 O O . LEU A 1 191 ? 10.630 -9.888 -3.092 1.00 86.81 191 LEU A O 1
ATOM 1523 N N . PHE A 1 192 ? 11.470 -8.681 -4.802 1.00 87.62 192 PHE A N 1
ATOM 1524 C CA . PHE A 1 192 ? 10.286 -8.857 -5.646 1.00 87.62 192 PHE A CA 1
ATOM 1525 C C . PHE A 1 192 ? 10.027 -10.340 -5.920 1.00 87.62 192 PHE A C 1
ATOM 1527 O O . PHE A 1 192 ? 8.915 -10.800 -5.685 1.00 87.62 192 PHE A O 1
ATOM 1534 N N . ASP A 1 193 ? 11.058 -11.114 -6.273 1.00 85.69 193 ASP A N 1
ATOM 1535 C CA . ASP A 1 193 ? 10.956 -12.560 -6.494 1.00 85.69 193 ASP A CA 1
ATOM 1536 C C . ASP A 1 193 ? 10.452 -13.313 -5.256 1.00 85.69 193 ASP A C 1
ATOM 1538 O O . ASP A 1 193 ? 9.744 -14.312 -5.380 1.00 85.69 193 ASP A O 1
ATOM 1542 N N . ARG A 1 194 ? 10.792 -12.866 -4.040 1.00 83.00 194 ARG A N 1
ATOM 1543 C CA . ARG A 1 194 ? 10.268 -13.463 -2.798 1.00 83.00 194 ARG A CA 1
ATOM 1544 C C . ARG A 1 194 ? 8.776 -13.208 -2.617 1.00 83.00 194 ARG A C 1
ATOM 1546 O O . ARG A 1 194 ? 8.084 -14.122 -2.168 1.00 83.00 194 ARG A O 1
ATOM 1553 N N . SER A 1 195 ? 8.275 -12.041 -3.024 1.00 76.56 195 SER A N 1
ATOM 1554 C CA . SER A 1 195 ? 6.830 -11.795 -3.110 1.00 76.56 195 SER A CA 1
ATOM 1555 C C . SER A 1 195 ? 6.151 -12.773 -4.079 1.00 76.56 195 SER A C 1
ATOM 1557 O O . SER A 1 195 ? 5.045 -13.223 -3.791 1.00 76.56 195 SER A O 1
ATOM 1559 N N . LEU A 1 196 ? 6.832 -13.179 -5.163 1.00 68.50 196 LEU A N 1
ATOM 1560 C CA . LEU A 1 196 ? 6.329 -14.180 -6.124 1.00 68.50 196 LEU A CA 1
ATOM 1561 C C . LEU A 1 196 ? 6.381 -15.614 -5.554 1.00 68.50 196 LEU A C 1
ATOM 1563 O O . LEU A 1 196 ? 5.487 -16.436 -5.769 1.00 68.50 196 LEU A O 1
ATOM 1567 N N . ARG A 1 197 ? 7.443 -15.951 -4.808 1.00 66.88 197 ARG A N 1
ATOM 1568 C CA . ARG A 1 197 ? 7.712 -17.323 -4.331 1.00 66.88 197 ARG A CA 1
ATOM 1569 C C . ARG A 1 197 ? 6.817 -17.788 -3.194 1.00 66.88 197 ARG A C 1
ATOM 1571 O O . ARG A 1 197 ? 6.715 -19.001 -3.012 1.00 66.88 197 ARG A O 1
ATOM 1578 N N . HIS A 1 198 ? 6.120 -16.895 -2.488 1.00 54.34 198 HIS A N 1
ATOM 1579 C CA . HIS A 1 198 ? 5.189 -17.288 -1.419 1.00 54.34 198 HIS A CA 1
ATOM 1580 C C . HIS A 1 198 ? 4.001 -18.151 -1.928 1.00 54.34 198 HIS A C 1
ATOM 1582 O O . HIS A 1 198 ? 3.162 -18.601 -1.146 1.00 54.34 198 HIS A O 1
ATOM 1588 N N . ARG A 1 199 ? 3.950 -18.457 -3.235 1.00 52.31 199 ARG A N 1
ATOM 1589 C CA . ARG A 1 199 ? 3.052 -19.453 -3.834 1.00 52.31 199 ARG A CA 1
ATOM 1590 C C . ARG A 1 199 ? 3.697 -20.646 -4.537 1.00 52.31 199 ARG A C 1
ATOM 1592 O O . ARG A 1 199 ? 2.962 -21.568 -4.872 1.00 52.31 199 ARG A O 1
ATOM 1599 N N . SER A 1 200 ? 5.011 -20.682 -4.755 1.00 41.22 200 SER A N 1
ATOM 1600 C CA . SER A 1 200 ? 5.607 -21.787 -5.528 1.00 41.22 200 SER A CA 1
ATOM 1601 C C . SER A 1 200 ? 5.894 -23.036 -4.673 1.00 41.22 200 SER A C 1
ATOM 1603 O O . SER A 1 200 ? 5.810 -24.162 -5.153 1.00 41.22 200 SER A O 1
ATOM 1605 N N . THR A 1 201 ? 6.136 -22.884 -3.367 1.00 36.12 201 THR A N 1
ATOM 1606 C CA . THR A 1 201 ? 6.607 -23.975 -2.484 1.00 36.12 201 THR A CA 1
ATOM 1607 C C . THR A 1 201 ? 5.545 -24.623 -1.589 1.00 36.12 201 THR A C 1
ATOM 1609 O O . THR A 1 201 ? 5.886 -25.264 -0.598 1.00 36.12 201 THR A O 1
ATOM 1612 N N . ARG A 1 202 ? 4.254 -24.542 -1.939 1.00 36.59 202 ARG A N 1
ATOM 1613 C CA . ARG A 1 202 ? 3.230 -25.437 -1.354 1.00 36.59 202 ARG A CA 1
ATOM 1614 C C . ARG A 1 202 ? 2.603 -26.397 -2.363 1.00 36.59 202 ARG A C 1
ATOM 1616 O O . ARG A 1 202 ? 1.527 -26.925 -2.117 1.00 36.59 202 ARG A O 1
ATOM 1623 N N . ASN A 1 203 ? 3.323 -26.690 -3.442 1.00 33.06 203 ASN A N 1
ATOM 1624 C CA . ASN A 1 203 ? 3.176 -27.956 -4.146 1.00 33.06 203 ASN A CA 1
ATOM 1625 C C . ASN A 1 203 ? 4.090 -28.966 -3.447 1.00 33.06 203 ASN A C 1
ATOM 1627 O O . ASN A 1 203 ? 5.234 -29.164 -3.853 1.00 33.06 203 ASN A O 1
ATOM 1631 N N . PHE A 1 204 ? 3.611 -29.574 -2.358 1.00 31.58 204 PHE A N 1
ATOM 1632 C CA . PHE A 1 204 ? 4.200 -30.840 -1.940 1.00 31.58 204 PHE A CA 1
ATOM 1633 C C . PHE A 1 204 ? 4.045 -31.803 -3.115 1.00 31.58 204 PHE A C 1
ATOM 1635 O O . PHE A 1 204 ? 2.943 -32.030 -3.612 1.00 31.58 204 PHE A O 1
ATOM 1642 N N . VAL A 1 205 ? 5.180 -32.312 -3.579 1.00 42.53 205 VAL A N 1
ATOM 1643 C CA . VAL A 1 205 ? 5.300 -33.369 -4.577 1.00 42.53 205 VAL A CA 1
ATOM 1644 C C . VAL A 1 205 ? 4.732 -34.650 -3.974 1.00 42.53 205 VAL A C 1
ATOM 1646 O O . VAL A 1 205 ? 5.493 -35.504 -3.558 1.00 42.53 205 VAL A O 1
ATOM 1649 N N . ILE A 1 206 ? 3.407 -34.775 -3.876 1.00 35.84 206 ILE A N 1
ATOM 1650 C CA . ILE A 1 206 ? 2.698 -36.058 -3.850 1.00 35.84 206 ILE A CA 1
ATOM 1651 C C . ILE A 1 206 ? 1.355 -35.847 -4.550 1.00 35.84 206 ILE A C 1
ATOM 1653 O O . ILE A 1 206 ? 0.508 -35.070 -4.113 1.00 35.84 206 ILE A O 1
ATOM 1657 N N . CYS A 1 207 ? 1.195 -36.554 -5.665 1.00 41.84 207 CYS A N 1
ATOM 1658 C CA . CYS A 1 207 ? -0.012 -36.660 -6.466 1.00 41.84 207 CYS A CA 1
ATOM 1659 C C . CYS A 1 207 ? -1.294 -36.728 -5.623 1.00 41.84 207 CYS A C 1
ATOM 1661 O O . CYS A 1 207 ? -1.592 -37.759 -5.031 1.00 41.84 207 CYS A O 1
ATOM 1663 N N . THR A 1 208 ? -2.127 -35.691 -5.693 1.00 30.66 208 THR A N 1
ATOM 1664 C CA . THR A 1 208 ? -3.580 -35.864 -5.629 1.00 30.66 208 THR A CA 1
ATOM 1665 C C . THR A 1 208 ? -4.220 -35.011 -6.712 1.00 30.66 208 THR A C 1
ATOM 1667 O O . THR A 1 208 ? -4.029 -33.802 -6.819 1.00 30.66 208 THR A O 1
ATOM 1670 N N . LYS A 1 209 ? -4.942 -35.700 -7.589 1.00 36.59 209 LYS A N 1
ATOM 1671 C CA . LYS A 1 209 ? -5.699 -35.165 -8.713 1.00 36.59 209 LYS A CA 1
ATOM 1672 C C . LYS A 1 209 ? -6.938 -34.455 -8.155 1.00 36.59 209 LYS A C 1
ATOM 1674 O O . LYS A 1 209 ? -8.029 -35.003 -8.163 1.00 36.59 209 LYS A O 1
ATOM 1679 N N . GLY A 1 210 ? -6.751 -33.255 -7.622 1.00 32.22 210 GLY A N 1
ATOM 1680 C CA . GLY A 1 210 ? -7.818 -32.337 -7.239 1.00 32.22 210 GLY A CA 1
ATOM 1681 C C . GLY A 1 210 ? -7.522 -30.992 -7.880 1.00 32.22 210 GLY A C 1
ATOM 1682 O O . GLY A 1 210 ? -6.382 -30.536 -7.832 1.00 32.22 210 GLY A O 1
ATOM 1683 N N . LYS A 1 211 ? -8.509 -30.372 -8.533 1.00 40.62 211 LYS A N 1
ATOM 1684 C CA . LYS A 1 211 ? -8.393 -28.995 -9.029 1.00 40.62 211 LYS A CA 1
ATOM 1685 C C . LYS A 1 211 ? -8.116 -28.091 -7.826 1.00 40.62 211 LYS A C 1
ATOM 1687 O O . LYS A 1 211 ? -9.042 -27.688 -7.136 1.00 40.62 211 LYS A O 1
ATOM 1692 N N . GLY A 1 212 ? -6.840 -27.842 -7.540 1.00 36.09 212 GLY A N 1
ATOM 1693 C CA . GLY A 1 212 ? -6.424 -26.961 -6.463 1.00 36.09 212 GLY A CA 1
ATOM 1694 C C . GLY A 1 212 ? -6.898 -25.558 -6.792 1.00 36.09 212 GLY A C 1
ATOM 1695 O O . GLY A 1 212 ? -6.379 -24.934 -7.720 1.00 36.09 212 GLY A O 1
ATOM 1696 N N . GLU A 1 213 ? -7.902 -25.074 -6.066 1.00 41.72 213 GLU A N 1
ATOM 1697 C CA . GLU A 1 213 ? -8.243 -23.660 -6.071 1.00 41.72 213 GLU A CA 1
ATOM 1698 C C . GLU A 1 213 ? -6.974 -22.881 -5.733 1.00 41.72 213 GLU A C 1
ATOM 1700 O O . GLU A 1 213 ? -6.439 -22.930 -4.621 1.00 41.72 213 GLU A O 1
ATOM 1705 N N . GLN A 1 214 ? -6.444 -22.181 -6.734 1.00 49.84 214 GLN A N 1
ATOM 1706 C CA . GLN A 1 214 ? -5.391 -21.209 -6.515 1.00 49.84 214 GLN A CA 1
ATOM 1707 C C . GLN A 1 214 ? -5.984 -20.137 -5.607 1.00 49.84 214 GLN A C 1
ATOM 1709 O O . GLN A 1 214 ? -6.716 -19.270 -6.077 1.00 49.84 214 GLN A O 1
ATOM 1714 N N . SER A 1 215 ? -5.702 -20.232 -4.307 1.00 53.88 215 SER A N 1
ATOM 1715 C CA . SER A 1 215 ? -6.119 -19.227 -3.331 1.00 53.88 215 SER A CA 1
ATOM 1716 C C . SER A 1 215 ? -5.815 -17.808 -3.869 1.00 53.88 215 SER A C 1
ATOM 1718 O O . SER A 1 215 ? -4.795 -17.570 -4.514 1.00 53.88 215 SER A O 1
ATOM 1720 N N . ALA A 1 216 ? -6.728 -16.857 -3.684 1.00 62.84 216 ALA A N 1
ATOM 1721 C CA . ALA A 1 216 ? -6.566 -15.497 -4.218 1.00 62.84 216 ALA A CA 1
ATOM 1722 C C . ALA A 1 216 ? -5.505 -14.671 -3.457 1.00 62.84 216 ALA A C 1
ATOM 1724 O O . ALA A 1 216 ? -5.110 -13.585 -3.879 1.00 62.84 216 ALA A O 1
ATOM 1725 N N . VAL A 1 217 ? -5.027 -15.199 -2.329 1.00 71.31 217 VAL A N 1
ATOM 1726 C CA . VAL A 1 217 ? -4.101 -14.533 -1.414 1.00 71.31 217 VAL A CA 1
ATOM 1727 C C . VAL A 1 217 ? -2.739 -14.324 -2.082 1.00 71.31 217 VAL A C 1
ATOM 1729 O O . VAL A 1 217 ? -2.148 -15.286 -2.589 1.00 71.31 217 VAL A O 1
ATOM 1732 N N . GLY A 1 218 ? -2.248 -13.082 -2.061 1.00 82.69 218 GLY A N 1
ATOM 1733 C CA . GLY A 1 218 ? -0.943 -12.682 -2.599 1.00 82.69 218 GLY A CA 1
ATOM 1734 C C . GLY A 1 218 ? -0.923 -12.356 -4.096 1.00 82.69 218 GLY A C 1
ATOM 1735 O O . GLY A 1 218 ? 0.108 -11.922 -4.600 1.00 82.69 218 GLY A O 1
ATOM 1736 N N . LEU A 1 219 ? -2.028 -12.560 -4.831 1.00 89.19 219 LEU A N 1
ATOM 1737 C CA . LEU A 1 219 ? -2.075 -12.307 -6.281 1.00 89.19 219 LEU A CA 1
ATOM 1738 C C . LEU A 1 219 ? -1.874 -10.826 -6.623 1.00 89.19 219 LEU A C 1
ATOM 1740 O O . LEU A 1 219 ? -1.242 -10.494 -7.624 1.00 89.19 219 LEU A O 1
ATOM 1744 N N . ARG A 1 220 ? -2.378 -9.932 -5.772 1.00 91.81 220 ARG A N 1
ATOM 1745 C CA . ARG A 1 220 ? -2.188 -8.490 -5.928 1.00 91.81 220 ARG A CA 1
ATOM 1746 C C . ARG A 1 220 ? -0.728 -8.109 -5.734 1.00 91.81 220 ARG A C 1
ATOM 1748 O O . ARG A 1 220 ? -0.155 -7.447 -6.587 1.00 91.81 220 ARG A O 1
ATOM 1755 N N . GLU A 1 221 ? -0.111 -8.580 -4.654 1.00 92.62 221 GLU A N 1
ATOM 1756 C CA . GLU A 1 221 ? 1.303 -8.338 -4.370 1.00 92.62 221 GLU A CA 1
ATOM 1757 C C . GLU A 1 221 ? 2.202 -8.907 -5.473 1.00 92.62 221 GLU A C 1
ATOM 1759 O O . GLU A 1 221 ? 3.179 -8.264 -5.850 1.00 92.62 221 GLU A O 1
ATOM 1764 N N . HIS A 1 222 ? 1.842 -10.069 -6.027 1.00 90.94 222 HIS A N 1
ATOM 1765 C CA . HIS A 1 222 ? 2.499 -10.678 -7.186 1.00 90.94 222 HIS A CA 1
ATOM 1766 C C . HIS A 1 222 ? 2.454 -9.767 -8.415 1.00 90.94 222 HIS A C 1
ATOM 1768 O O . HIS A 1 222 ? 3.496 -9.417 -8.968 1.00 90.94 222 HIS A O 1
ATOM 1774 N N . ALA A 1 223 ? 1.258 -9.324 -8.812 1.00 94.31 223 ALA A N 1
ATOM 1775 C CA . ALA A 1 223 ? 1.099 -8.436 -9.958 1.00 94.31 223 ALA A CA 1
ATOM 1776 C C . ALA A 1 223 ? 1.830 -7.099 -9.761 1.00 94.31 223 ALA A C 1
ATOM 1778 O O . ALA A 1 223 ? 2.529 -6.638 -10.667 1.00 94.31 223 ALA A O 1
ATOM 1779 N N . THR A 1 224 ? 1.730 -6.505 -8.568 1.00 94.81 224 THR A N 1
ATOM 1780 C CA . THR A 1 224 ? 2.429 -5.260 -8.238 1.00 94.81 224 THR A CA 1
ATOM 1781 C C . THR A 1 224 ? 3.943 -5.452 -8.256 1.00 94.81 224 THR A C 1
ATOM 1783 O O . THR A 1 224 ? 4.644 -4.600 -8.793 1.00 94.81 224 THR A O 1
ATOM 1786 N N . ALA A 1 225 ? 4.472 -6.567 -7.744 1.00 94.75 225 ALA A N 1
ATOM 1787 C CA . ALA A 1 225 ? 5.905 -6.860 -7.780 1.00 94.75 225 ALA A CA 1
ATOM 1788 C C . ALA A 1 225 ? 6.430 -6.971 -9.221 1.00 94.75 225 ALA A C 1
ATOM 1790 O O . ALA A 1 225 ? 7.436 -6.342 -9.551 1.00 94.75 225 ALA A O 1
ATOM 1791 N N . LEU A 1 226 ? 5.722 -7.697 -10.095 1.00 93.50 226 LEU A N 1
ATOM 1792 C CA . LEU A 1 226 ? 6.060 -7.797 -11.519 1.00 93.50 226 LEU A CA 1
ATOM 1793 C C . LEU A 1 226 ? 6.025 -6.426 -12.206 1.00 93.50 226 LEU A C 1
ATOM 1795 O O . LEU A 1 226 ? 6.972 -6.058 -12.906 1.00 93.50 226 LEU A O 1
ATOM 1799 N N . PHE A 1 227 ? 4.964 -5.647 -11.975 1.00 94.44 227 PHE A N 1
ATOM 1800 C CA . PHE A 1 227 ? 4.824 -4.304 -12.533 1.00 94.44 227 PHE A CA 1
ATOM 1801 C C . PHE A 1 227 ? 5.936 -3.362 -12.055 1.00 94.44 227 PHE A C 1
ATOM 1803 O O . PHE A 1 227 ? 6.546 -2.674 -12.872 1.00 94.44 227 PHE A O 1
ATOM 1810 N N . MET A 1 228 ? 6.239 -3.354 -10.755 1.00 94.31 228 MET A N 1
ATOM 1811 C CA . MET A 1 228 ? 7.278 -2.518 -10.147 1.00 94.31 228 MET A CA 1
ATOM 1812 C C . MET A 1 228 ? 8.676 -2.883 -10.641 1.00 94.31 228 MET A C 1
ATOM 1814 O O . MET A 1 228 ? 9.445 -1.988 -10.997 1.00 94.31 228 MET A O 1
ATOM 1818 N N . ALA A 1 229 ? 8.985 -4.181 -10.712 1.00 92.00 229 ALA A N 1
ATOM 1819 C CA . ALA A 1 229 ? 10.240 -4.682 -11.256 1.00 92.00 229 ALA A CA 1
ATOM 1820 C C . ALA A 1 229 ? 10.423 -4.227 -12.707 1.00 92.00 229 ALA A C 1
ATOM 1822 O O . ALA A 1 229 ? 11.459 -3.665 -13.051 1.00 92.00 229 ALA A O 1
ATOM 1823 N N . CYS A 1 230 ? 9.389 -4.387 -13.537 1.00 91.12 230 CYS A N 1
ATOM 1824 C CA . CYS A 1 230 ? 9.429 -3.915 -14.913 1.00 91.12 230 CYS A CA 1
ATOM 1825 C C . CYS A 1 230 ? 9.591 -2.396 -14.961 1.00 91.12 230 CYS A C 1
ATOM 1827 O O . CYS A 1 230 ? 10.473 -1.907 -15.645 1.00 91.12 230 CYS A O 1
ATOM 1829 N N . LYS A 1 231 ? 8.777 -1.627 -14.239 1.00 90.81 231 LYS A N 1
ATOM 1830 C CA . LYS A 1 231 ? 8.749 -0.163 -14.335 1.00 90.81 231 LYS A CA 1
ATOM 1831 C C . LYS A 1 231 ? 10.063 0.502 -13.910 1.00 90.81 231 LYS A C 1
ATOM 1833 O O . LYS A 1 231 ? 10.454 1.468 -14.557 1.00 90.81 231 LYS A O 1
ATOM 1838 N N . HIS A 1 232 ? 10.720 -0.004 -12.863 1.00 89.75 232 HIS A N 1
ATOM 1839 C CA . HIS A 1 232 ? 11.783 0.735 -12.163 1.00 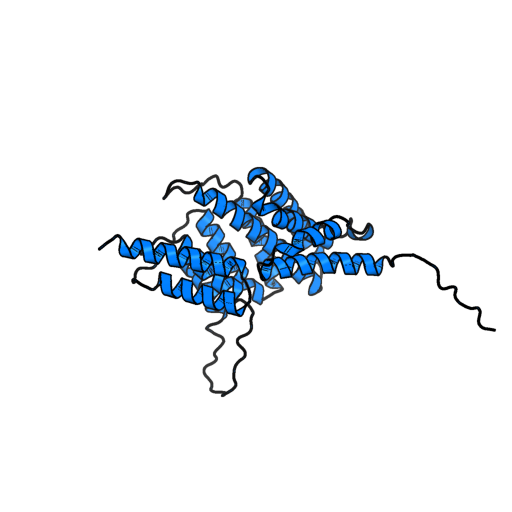89.75 232 HIS A CA 1
ATOM 1840 C C . HIS A 1 232 ? 13.170 0.086 -12.192 1.00 89.75 232 HIS A C 1
ATOM 1842 O O . HIS A 1 232 ? 14.148 0.770 -11.901 1.00 89.75 232 HIS A O 1
ATOM 1848 N N . LEU A 1 233 ? 13.300 -1.206 -12.517 1.00 89.56 233 LEU A N 1
ATOM 1849 C CA . LEU A 1 233 ? 14.623 -1.834 -12.595 1.00 89.56 233 LEU A CA 1
ATOM 1850 C C . LEU A 1 233 ? 15.296 -1.568 -13.957 1.00 89.56 233 LEU A C 1
ATOM 1852 O O . LEU A 1 233 ? 14.606 -1.454 -14.977 1.00 89.56 233 LEU A O 1
ATOM 1856 N N . PRO A 1 234 ? 16.643 -1.491 -14.005 1.00 85.75 234 PRO A N 1
ATOM 1857 C CA . PRO A 1 234 ? 17.377 -1.295 -15.251 1.00 85.75 234 PRO A CA 1
ATOM 1858 C C . PRO A 1 234 ? 17.107 -2.403 -16.272 1.00 85.75 234 PRO A C 1
ATOM 1860 O O . PRO A 1 234 ? 17.031 -3.580 -15.920 1.00 85.75 234 PRO A O 1
ATOM 1863 N N . MET A 1 235 ? 17.058 -2.031 -17.554 1.00 77.19 235 MET A N 1
ATOM 1864 C CA . MET A 1 235 ? 16.847 -2.973 -18.663 1.00 77.19 235 MET A CA 1
ATOM 1865 C C . MET A 1 235 ? 17.882 -4.102 -18.688 1.00 77.19 235 MET A C 1
ATOM 1867 O O . MET A 1 235 ? 17.531 -5.249 -18.946 1.00 77.19 235 MET A O 1
ATOM 1871 N N . SER A 1 236 ? 19.139 -3.795 -18.358 1.00 77.62 236 SER A N 1
ATOM 1872 C CA . SER A 1 236 ? 20.240 -4.763 -18.340 1.00 77.62 236 SER A CA 1
ATOM 1873 C C . SER A 1 236 ? 20.040 -5.909 -17.348 1.00 77.62 236 SER A C 1
ATOM 1875 O O . SER A 1 236 ? 20.640 -6.963 -17.530 1.00 77.62 236 SER A O 1
ATOM 1877 N N . LEU A 1 237 ? 19.198 -5.733 -16.324 1.00 78.25 237 LEU A N 1
ATOM 1878 C CA . LEU A 1 237 ? 18.920 -6.751 -15.311 1.00 78.25 237 LEU A CA 1
ATOM 1879 C C . LEU A 1 237 ? 17.834 -7.753 -15.754 1.00 78.25 237 LEU A C 1
ATOM 1881 O O . LEU A 1 237 ? 17.780 -8.871 -15.251 1.00 78.25 237 LEU A O 1
ATOM 1885 N N . LEU A 1 238 ? 16.982 -7.374 -16.710 1.00 73.50 238 LEU A N 1
ATOM 1886 C CA . LEU A 1 238 ? 15.894 -8.201 -17.250 1.00 73.50 238 LEU A CA 1
ATOM 1887 C C . LEU A 1 238 ? 16.251 -8.670 -18.673 1.00 73.50 238 LEU A C 1
ATOM 1889 O O . LEU A 1 238 ? 15.485 -8.487 -19.615 1.00 73.50 238 LEU A O 1
ATOM 1893 N N . SER A 1 239 ? 17.466 -9.208 -18.803 1.00 55.09 239 SER A N 1
ATOM 1894 C CA . SER A 1 239 ? 18.322 -9.181 -19.998 1.00 55.09 239 SER A CA 1
ATOM 1895 C C . SER A 1 239 ? 17.873 -9.972 -21.239 1.00 55.09 239 SER A C 1
ATOM 1897 O O . SER A 1 239 ? 18.369 -9.650 -22.316 1.00 55.09 239 SER A O 1
ATOM 1899 N N . PRO A 1 240 ? 16.973 -10.972 -21.186 1.00 70.88 240 PRO A N 1
ATOM 1900 C CA . PRO A 1 240 ? 16.461 -11.559 -22.420 1.00 70.88 240 PRO A CA 1
ATOM 1901 C C . PRO A 1 240 ? 15.291 -10.739 -23.004 1.00 70.88 240 PRO A C 1
ATOM 1903 O O . PRO A 1 240 ? 14.338 -10.422 -22.275 1.00 70.88 240 PRO A O 1
ATOM 1906 N N . PRO A 1 241 ? 15.303 -10.437 -24.321 1.00 66.69 241 PRO A N 1
ATOM 1907 C CA . PRO A 1 241 ? 14.149 -9.880 -25.022 1.00 66.69 241 PRO A CA 1
ATOM 1908 C C . PRO A 1 241 ? 12.882 -10.684 -24.712 1.00 66.69 241 PRO A C 1
ATOM 1910 O O . PRO A 1 241 ? 12.896 -11.913 -24.689 1.00 66.69 241 PRO A O 1
ATOM 1913 N N . GLY A 1 242 ? 11.780 -9.995 -24.424 1.00 73.56 242 GLY A N 1
ATOM 1914 C CA . GLY A 1 242 ? 10.499 -10.639 -24.122 1.00 73.56 242 GLY A CA 1
ATOM 1915 C C . GLY A 1 242 ? 10.270 -11.026 -22.657 1.00 73.56 242 GLY A C 1
ATOM 1916 O O . GLY A 1 242 ? 9.110 -11.173 -22.284 1.00 73.56 242 GLY A O 1
ATOM 1917 N N . ILE A 1 243 ? 11.289 -11.082 -21.785 1.00 83.56 243 ILE A N 1
ATOM 1918 C CA . ILE A 1 243 ? 11.065 -11.364 -20.348 1.00 83.56 243 ILE A CA 1
ATOM 1919 C C . ILE A 1 243 ? 10.211 -10.277 -19.705 1.00 83.56 243 ILE A C 1
ATOM 1921 O O . ILE A 1 243 ? 9.199 -10.571 -19.078 1.00 83.56 243 ILE A O 1
ATOM 1925 N N . ARG A 1 244 ? 10.559 -9.006 -19.923 1.00 86.62 244 ARG A N 1
ATOM 1926 C CA . ARG A 1 244 ? 9.796 -7.869 -19.387 1.00 86.62 244 ARG A CA 1
ATOM 1927 C C . ARG A 1 244 ? 8.360 -7.830 -19.926 1.00 86.62 244 ARG A C 1
ATOM 1929 O O . ARG A 1 244 ? 7.430 -7.546 -19.177 1.00 86.62 244 ARG A O 1
ATOM 1936 N N . ALA A 1 245 ? 8.167 -8.156 -21.206 1.00 87.81 245 ALA A N 1
ATOM 1937 C CA . ALA A 1 245 ? 6.837 -8.264 -21.805 1.00 87.81 245 ALA A CA 1
ATOM 1938 C C . ALA A 1 245 ? 6.038 -9.433 -21.202 1.00 87.81 245 ALA A C 1
ATOM 1940 O O . ALA A 1 245 ? 4.872 -9.258 -20.861 1.00 87.81 245 ALA A O 1
ATOM 1941 N N . GLY A 1 246 ? 6.674 -10.590 -20.994 1.00 88.56 246 GLY A N 1
ATOM 1942 C CA . GLY A 1 246 ? 6.079 -11.757 -20.342 1.00 88.56 246 GLY A CA 1
ATOM 1943 C C . GLY A 1 246 ? 5.681 -11.487 -18.890 1.00 88.56 246 GLY A C 1
ATOM 1944 O O . GLY A 1 246 ? 4.557 -11.796 -18.503 1.00 88.56 246 GLY A O 1
ATOM 1945 N N . MET A 1 247 ? 6.549 -10.829 -18.114 1.00 91.06 247 MET A N 1
ATOM 1946 C CA . MET A 1 247 ? 6.258 -10.397 -16.741 1.00 91.06 247 MET A CA 1
ATOM 1947 C C . MET A 1 247 ? 5.061 -9.441 -16.689 1.00 91.06 247 MET A C 1
ATOM 1949 O O . MET A 1 247 ? 4.181 -9.599 -15.847 1.00 91.06 247 MET A O 1
ATOM 1953 N N . LEU A 1 248 ? 4.982 -8.467 -17.602 1.00 92.44 248 LEU A N 1
ATOM 1954 C CA . LEU A 1 248 ? 3.839 -7.550 -17.674 1.00 92.44 248 LEU A CA 1
ATOM 1955 C C . LEU A 1 248 ? 2.555 -8.234 -18.152 1.00 92.44 248 LEU A C 1
ATOM 1957 O O . LEU A 1 248 ? 1.483 -7.916 -17.644 1.00 92.44 248 LEU A O 1
ATOM 1961 N N . ALA A 1 249 ? 2.644 -9.186 -19.081 1.00 92.31 249 ALA A N 1
ATOM 1962 C CA . ALA A 1 249 ? 1.502 -9.991 -19.507 1.00 92.31 249 ALA A CA 1
ATOM 1963 C C . ALA A 1 249 ? 0.991 -10.894 -18.372 1.00 92.31 249 ALA A C 1
ATOM 1965 O O . ALA A 1 249 ? -0.212 -11.093 -18.214 1.00 92.31 249 ALA A O 1
ATOM 1966 N N . GLU A 1 250 ? 1.887 -11.438 -17.548 1.00 92.69 250 GLU A N 1
ATOM 1967 C CA . GLU A 1 250 ? 1.521 -12.173 -16.339 1.00 92.69 250 GLU A CA 1
ATOM 1968 C C . GLU A 1 250 ? 0.888 -11.268 -15.275 1.00 92.69 250 GLU A C 1
ATOM 1970 O O . GLU A 1 250 ? -0.145 -11.634 -14.706 1.00 92.69 250 GLU A O 1
ATOM 1975 N N . ALA A 1 251 ? 1.439 -10.071 -15.053 1.00 94.25 251 ALA A N 1
ATOM 1976 C CA . ALA A 1 251 ? 0.838 -9.073 -14.173 1.00 94.25 251 ALA A CA 1
ATOM 1977 C C . ALA A 1 251 ? -0.578 -8.707 -14.646 1.00 94.25 251 ALA A C 1
ATOM 1979 O O . ALA A 1 251 ? -1.515 -8.770 -13.855 1.00 94.25 251 ALA A O 1
ATOM 1980 N N . ALA A 1 252 ? -0.757 -8.421 -15.940 1.00 95.75 252 ALA A N 1
ATOM 1981 C CA . ALA A 1 252 ? -2.052 -8.094 -16.532 1.00 95.75 252 ALA A CA 1
ATOM 1982 C C . ALA A 1 252 ? -3.078 -9.223 -16.344 1.00 95.75 252 ALA A C 1
ATOM 1984 O O . ALA A 1 252 ? -4.149 -8.983 -15.793 1.00 95.75 252 ALA A O 1
ATOM 1985 N N . ARG A 1 253 ? -2.729 -10.472 -16.686 1.00 94.19 253 ARG A N 1
ATOM 1986 C CA . ARG A 1 253 ? -3.611 -11.635 -16.457 1.00 94.19 253 ARG A CA 1
ATOM 1987 C C . ARG A 1 253 ? -3.993 -11.798 -14.986 1.00 94.19 253 ARG A C 1
ATOM 1989 O O . ARG A 1 253 ? -5.119 -12.171 -14.668 1.00 94.19 253 ARG A O 1
ATOM 1996 N N . THR A 1 254 ? -3.055 -11.531 -14.079 1.00 93.38 254 THR A N 1
ATOM 1997 C CA . THR A 1 254 ? -3.307 -11.625 -12.637 1.00 93.38 254 THR A CA 1
ATOM 1998 C C . THR A 1 254 ? -4.261 -10.528 -12.164 1.00 93.38 254 THR A C 1
ATOM 2000 O O . THR A 1 254 ? -5.177 -10.823 -11.401 1.00 93.38 254 THR A O 1
ATOM 2003 N N . LEU A 1 255 ? -4.085 -9.291 -12.638 1.00 94.44 255 LEU A N 1
ATOM 2004 C CA . LEU A 1 255 ? -4.944 -8.146 -12.312 1.00 94.44 255 LEU A CA 1
ATOM 2005 C C . LEU A 1 255 ? -6.359 -8.321 -12.865 1.00 94.44 255 LEU A C 1
ATOM 2007 O O . LEU A 1 255 ? -7.324 -8.058 -12.154 1.00 94.44 255 LEU A O 1
ATOM 2011 N N . GLU A 1 256 ? -6.483 -8.837 -14.088 1.00 94.50 256 GLU A N 1
ATOM 2012 C CA . GLU A 1 256 ? -7.765 -9.201 -14.693 1.00 94.50 256 GLU A CA 1
ATOM 2013 C C . GLU A 1 256 ? -8.489 -10.266 -13.861 1.00 94.50 256 GLU A C 1
ATOM 2015 O O . GLU A 1 256 ? -9.653 -10.088 -13.507 1.00 94.50 256 GLU A O 1
ATOM 2020 N N . LYS A 1 257 ? -7.777 -11.324 -13.447 1.00 93.00 257 LYS A N 1
ATOM 2021 C CA . LYS A 1 257 ? -8.329 -12.391 -12.598 1.00 93.00 257 LYS A CA 1
ATOM 2022 C C . LYS A 1 257 ? -8.873 -11.874 -11.260 1.00 93.00 257 LYS A C 1
ATOM 2024 O O . LYS A 1 257 ? -9.848 -12.427 -10.760 1.00 93.00 257 LYS A O 1
ATOM 2029 N N . ILE A 1 258 ? -8.235 -10.868 -10.659 1.00 91.75 258 ILE A N 1
ATOM 2030 C CA . ILE A 1 258 ? -8.656 -10.296 -9.364 1.00 91.75 258 ILE A CA 1
ATOM 2031 C C . ILE A 1 258 ? -9.539 -9.048 -9.502 1.00 91.75 258 ILE A C 1
ATOM 2033 O O . ILE A 1 258 ? -9.906 -8.463 -8.485 1.00 91.75 258 ILE A O 1
ATOM 2037 N N . GLY A 1 259 ? -9.862 -8.633 -10.730 1.00 92.44 259 GLY A N 1
ATOM 2038 C CA . GLY A 1 259 ? -10.738 -7.497 -11.007 1.00 92.44 259 GLY A CA 1
ATOM 2039 C C . GLY A 1 259 ? -10.129 -6.115 -10.754 1.00 92.44 259 GLY A C 1
ATOM 2040 O O . GLY A 1 259 ? -10.882 -5.156 -10.653 1.00 92.44 259 GLY A O 1
ATOM 2041 N N . ASP A 1 260 ? -8.803 -5.976 -10.661 1.00 93.44 260 ASP A N 1
ATOM 2042 C CA . ASP A 1 260 ? -8.149 -4.669 -10.485 1.00 93.44 260 ASP A CA 1
ATOM 2043 C C . ASP A 1 260 ? -8.015 -3.941 -11.828 1.00 93.44 260 ASP A C 1
ATOM 2045 O O . ASP A 1 260 ? -7.003 -4.034 -12.534 1.00 93.44 260 ASP A O 1
ATOM 2049 N N . ARG A 1 261 ? -9.065 -3.204 -12.193 1.00 92.19 261 ARG A N 1
ATOM 2050 C CA . ARG A 1 261 ? -9.164 -2.540 -13.499 1.00 92.19 261 ARG A CA 1
ATOM 2051 C C . ARG A 1 261 ? -8.144 -1.417 -13.652 1.00 92.19 261 ARG A C 1
ATOM 2053 O O . ARG A 1 261 ? -7.574 -1.233 -14.731 1.00 92.19 261 ARG A O 1
ATOM 2060 N N . LYS A 1 262 ? -7.887 -0.668 -12.578 1.00 91.56 262 LYS A N 1
ATOM 2061 C CA . LYS A 1 262 ? -7.000 0.501 -12.597 1.00 91.56 262 LYS A CA 1
ATOM 2062 C C . LYS A 1 262 ? -5.557 0.101 -12.871 1.00 91.56 262 LYS A C 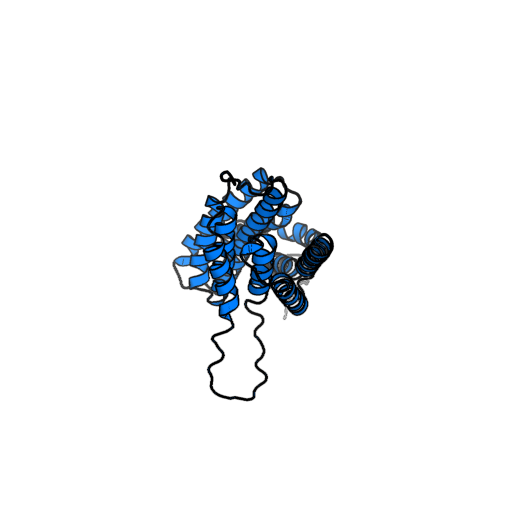1
ATOM 2064 O O . LYS A 1 262 ? -4.931 0.657 -13.778 1.00 91.56 262 LYS A O 1
ATOM 2069 N N . ASN A 1 263 ? -5.027 -0.872 -12.134 1.00 92.56 263 ASN A N 1
ATOM 2070 C CA . ASN A 1 263 ? -3.652 -1.320 -12.344 1.00 92.56 263 ASN A CA 1
ATOM 2071 C C . ASN A 1 263 ? -3.509 -2.144 -13.629 1.00 92.56 263 ASN A C 1
ATOM 2073 O O . ASN A 1 263 ? -2.452 -2.094 -14.263 1.00 92.56 263 ASN A O 1
ATOM 2077 N N . LEU A 1 264 ? -4.568 -2.835 -14.072 1.00 95.31 264 LEU A N 1
ATOM 2078 C CA . LEU A 1 264 ? -4.589 -3.519 -15.367 1.00 95.31 264 LEU A CA 1
ATOM 2079 C C . LEU A 1 264 ? -4.344 -2.538 -16.524 1.00 95.31 264 LEU A C 1
ATOM 2081 O O . LEU A 1 264 ? -3.466 -2.763 -17.360 1.00 95.31 264 LEU A O 1
ATOM 2085 N N . MET A 1 265 ? -5.048 -1.401 -16.532 1.00 94.00 265 MET A N 1
ATOM 2086 C CA . MET A 1 265 ? -4.841 -0.347 -17.534 1.00 94.00 265 MET A CA 1
ATOM 2087 C C . MET A 1 265 ? -3.411 0.213 -17.503 1.00 94.00 265 MET A C 1
ATOM 2089 O O . MET A 1 265 ? -2.812 0.456 -18.555 1.00 94.00 265 MET A O 1
ATOM 2093 N N . GLN A 1 266 ? -2.827 0.382 -16.312 1.00 93.19 266 GLN A N 1
ATOM 2094 C CA . GLN A 1 266 ? -1.433 0.819 -16.180 1.00 93.19 266 GLN A CA 1
ATOM 2095 C C . GLN A 1 266 ? -0.442 -0.215 -16.731 1.00 93.19 266 GLN A C 1
ATOM 2097 O O . GLN A 1 266 ? 0.526 0.169 -17.394 1.00 93.19 266 GLN A O 1
ATOM 2102 N N . CYS A 1 267 ? -0.694 -1.510 -16.512 1.00 93.81 267 CYS A N 1
ATOM 2103 C CA . CYS A 1 267 ? 0.118 -2.589 -17.073 1.00 93.81 267 CYS A CA 1
ATOM 2104 C C . CYS A 1 267 ? 0.093 -2.568 -18.603 1.00 93.81 267 CYS A C 1
ATOM 2106 O O . CYS A 1 267 ? 1.157 -2.586 -19.222 1.00 93.81 267 CYS A O 1
ATOM 2108 N N . TYR A 1 268 ? -1.087 -2.440 -19.219 1.00 94.19 268 TYR A N 1
ATOM 2109 C CA . TYR A 1 268 ? -1.197 -2.350 -20.677 1.00 94.19 268 TYR A CA 1
ATOM 2110 C C . TYR A 1 268 ? -0.516 -1.106 -21.250 1.00 94.19 268 TYR A C 1
ATOM 2112 O O . TYR A 1 268 ? 0.158 -1.190 -22.279 1.00 94.19 268 TYR A O 1
ATOM 2120 N N . LYS A 1 269 ? -0.617 0.041 -20.567 1.00 93.69 269 LYS A N 1
ATOM 2121 C CA . LYS A 1 269 ? 0.087 1.264 -20.975 1.00 93.69 269 LYS A CA 1
ATOM 2122 C C . LYS A 1 269 ? 1.606 1.068 -20.982 1.00 93.69 269 LYS A C 1
ATOM 2124 O O . LYS A 1 269 ? 2.268 1.478 -21.935 1.00 93.69 269 LYS A O 1
ATOM 2129 N N . LEU A 1 270 ? 2.155 0.425 -19.949 1.00 91.06 270 LEU A N 1
ATOM 2130 C CA . LEU A 1 270 ? 3.587 0.130 -19.873 1.00 91.06 270 LEU A CA 1
ATOM 2131 C C . LEU A 1 270 ? 4.008 -0.900 -20.931 1.00 91.06 270 LEU A C 1
ATOM 2133 O O . LEU A 1 270 ? 5.015 -0.690 -21.606 1.00 91.06 270 LEU A O 1
ATOM 2137 N N . LEU A 1 271 ? 3.218 -1.959 -21.129 1.00 89.25 271 LEU A N 1
ATOM 2138 C CA . LEU A 1 271 ? 3.463 -2.974 -22.156 1.00 89.25 271 LEU A CA 1
ATOM 2139 C C . LEU A 1 271 ? 3.568 -2.343 -23.553 1.00 89.25 271 LEU A C 1
ATOM 2141 O O . LEU A 1 271 ? 4.550 -2.582 -24.252 1.00 89.25 271 LEU A O 1
ATOM 2145 N N . LYS A 1 272 ? 2.626 -1.457 -23.910 1.00 88.44 272 LYS A N 1
ATOM 2146 C CA . LYS A 1 272 ? 2.634 -0.729 -25.189 1.00 88.44 272 LYS A CA 1
ATOM 2147 C C . LYS A 1 272 ? 3.883 0.141 -25.357 1.00 88.44 272 LYS A C 1
ATOM 2149 O O . LYS A 1 272 ? 4.459 0.185 -26.436 1.00 88.44 272 LYS A O 1
ATOM 2154 N N . SER A 1 273 ? 4.331 0.815 -24.295 1.00 85.75 273 SER A N 1
ATOM 2155 C CA . SER A 1 273 ? 5.541 1.650 -24.368 1.00 85.75 273 SER A CA 1
ATOM 2156 C C . SER A 1 273 ? 6.811 0.837 -24.646 1.00 85.75 273 SER A C 1
ATOM 2158 O O . SER A 1 273 ? 7.692 1.299 -25.362 1.00 85.75 273 SER A O 1
ATOM 2160 N N . ILE A 1 274 ? 6.892 -0.394 -24.132 1.00 77.94 274 ILE A N 1
ATOM 2161 C CA . ILE A 1 274 ? 8.051 -1.269 -24.344 1.00 77.94 274 ILE A CA 1
ATOM 2162 C C . ILE A 1 274 ? 8.066 -1.806 -25.775 1.00 77.94 274 ILE A C 1
ATOM 2164 O O . ILE A 1 274 ? 9.128 -1.812 -26.388 1.00 77.94 274 ILE A O 1
ATOM 2168 N N . THR A 1 275 ? 6.908 -2.189 -26.325 1.00 71.69 275 THR A N 1
ATOM 2169 C CA . THR A 1 275 ? 6.814 -2.672 -27.712 1.00 71.69 275 THR A CA 1
ATOM 2170 C C . THR A 1 275 ? 7.148 -1.588 -28.734 1.00 71.69 275 THR A C 1
ATOM 2172 O O . THR A 1 275 ? 7.789 -1.876 -29.739 1.00 71.69 275 THR A O 1
ATOM 2175 N N . THR A 1 276 ? 6.760 -0.335 -28.472 1.00 68.75 276 THR A N 1
ATOM 2176 C CA . THR A 1 276 ? 7.090 0.792 -29.358 1.00 68.75 276 THR A CA 1
ATOM 2177 C C . THR A 1 276 ? 8.578 1.141 -29.306 1.00 68.75 276 THR A C 1
ATOM 2179 O O . THR A 1 276 ? 9.161 1.491 -30.323 1.00 68.75 276 THR A O 1
ATOM 2182 N N . ASN A 1 277 ? 9.220 1.022 -28.141 1.00 59.12 277 ASN A N 1
ATOM 2183 C CA . ASN A 1 277 ? 10.649 1.310 -28.014 1.00 59.12 277 ASN A CA 1
ATOM 2184 C C . ASN A 1 277 ? 11.529 0.211 -28.630 1.00 59.12 277 ASN A C 1
ATOM 2186 O O . ASN A 1 277 ? 12.620 0.517 -29.095 1.00 59.12 277 ASN A O 1
ATOM 2190 N N . SER A 1 278 ? 11.063 -1.043 -28.672 1.00 55.47 278 SER A N 1
ATOM 2191 C CA . SER A 1 278 ? 11.763 -2.128 -29.375 1.00 55.47 278 SER A CA 1
ATOM 2192 C C . SER A 1 278 ? 11.696 -2.025 -30.902 1.00 55.47 278 SER A C 1
ATOM 2194 O O . SER A 1 278 ? 12.543 -2.605 -31.562 1.00 55.47 278 SER A O 1
ATOM 2196 N N . SER A 1 279 ? 10.727 -1.295 -31.469 1.00 47.16 279 SER A N 1
ATOM 2197 C CA . SER A 1 279 ? 10.589 -1.112 -32.925 1.00 47.16 279 SER A CA 1
ATOM 2198 C C . SER A 1 279 ? 11.339 0.105 -33.486 1.00 47.16 279 SER A C 1
ATOM 2200 O O . SER A 1 279 ? 11.206 0.402 -34.665 1.00 47.16 279 SER A O 1
ATOM 2202 N N . VAL A 1 280 ? 12.065 0.856 -32.649 1.00 42.91 280 VAL A N 1
ATOM 2203 C CA . VAL A 1 280 ? 12.836 2.057 -33.051 1.00 42.91 280 VAL A CA 1
ATOM 2204 C C . VAL A 1 280 ? 14.351 1.781 -33.051 1.00 42.91 280 VAL A C 1
ATOM 2206 O O . VAL A 1 280 ? 15.147 2.652 -33.381 1.00 42.91 280 VAL A O 1
ATOM 2209 N N . THR A 1 281 ? 14.764 0.565 -32.693 1.00 38.84 281 THR A N 1
ATOM 2210 C CA . THR A 1 281 ? 16.172 0.134 -32.649 1.00 38.84 281 THR A CA 1
ATOM 2211 C C . THR A 1 281 ? 16.574 -0.815 -33.780 1.00 38.84 281 THR A C 1
ATOM 2213 O O . THR A 1 281 ? 17.650 -1.400 -33.686 1.00 38.84 281 THR A O 1
ATOM 2216 N N . ASP A 1 282 ? 15.750 -0.940 -34.823 1.00 33.12 282 ASP A N 1
ATOM 2217 C CA . ASP A 1 282 ? 16.090 -1.661 -36.059 1.00 33.12 282 ASP A CA 1
ATOM 2218 C C . ASP A 1 282 ? 16.437 -0.682 -37.192 1.00 33.12 282 ASP A C 1
ATOM 2220 O O . ASP A 1 282 ? 15.676 0.298 -37.381 1.00 33.12 282 ASP A O 1
#

Foldseek 3Di:
DDDDDDPDDPPPDLVVLQVVLVVLLVVCVVCQLLVNCPCNVVSVVSNVPDRPVLVPPLLSLLSSLLVVLLNCLVPDDLVVSVVSLLVSLVSLVVLLVVQVPDPHDPVSLVSSLSSLLSSLVSLLSNLVVVVVVDDPPDQPCPPVCLVVNVSSLVSLVSSCVNPVLSVLVSLLSVLSSCLNNVHDLVVSLVSLVVLVCVPVPPPPPDDDPDPPDPPLRSLLSNLSSLVCNLPRHDCVVLPDPCSNLVSLVSSLVSCVVSNRPNVNVVSVVSSVVVVVVVVVPD

Secondary structure (DSSP, 8-state):
-PPP--S------HHHHHHHHHHHHHHHHHHHHHT-GGGHHHHHHHHHS--GGGTT-HHHHHHHHHHHHHHTTTTS-HHHHHHHHHHHHHHHHHHHHHHTTS---HHHHHHHHHHHHHHHHHHHHHHHHHHTTSPTT---TT-TTHHHHHHHHHHHHHHHTT-GGGHHHHHHHHHHHHHHTT--HHHHHHHHHHHHHTTTTT--SS---------STTHHHHHHHHHHHHHHS-GGGS-STTHHHHHHHHHHHHHHHTT-HHHHHHHHHHHHHHHHHHTS--

Radius of gyration: 21.73 Å; chains: 1; bounding box: 75×55×66 Å

Sequence (282 aa):
TMKPRIIGSSEVNVEDEKVAWWGAIFAAGTYWILGEDNDIDLLDKHISNVPPSLLVDPLAQTALAAYKCRNKVQTMKPRILEFHCHEASKILSETLILLQTNKPQPIVIMTLLLACDWLLETRMLSWQEEYKKMPAGYVNLEFLNLKSFQEDLTSLRKIAQFVPFATAKVFLYEATARLMAGASPTKTQQLFDRSLRHRSTRNFVICTKGKGEQSAVGLREHATALFMACKHLPMSLLSPPGIRAGMLAEAARTLEKIGDRKNLMQCYKLLKSITTNSSVTD

pLDDT: mean 82.7, std 18.38, range [30.66, 98.31]